Protein AF-A0A498N101-F1 (afdb_monomer)

pLDDT: mean 75.71, std 25.07, range [29.97, 98.62]

Radius of gyration: 58.12 Å; Cα contacts (8 Å, |Δi|>4): 11; chains: 1; bounding box: 132×55×160 Å

Mean predicted aligned error: 18.78 Å

Solvent-accessible surface area (backbone atoms only — not comparable to full-atom values): 13183 Å² total; per-residue (Å²): 144,82,73,88,80,69,73,58,74,62,52,62,49,49,49,51,46,50,70,57,56,54,44,72,62,58,54,48,47,52,52,49,52,50,52,52,51,57,50,61,68,68,60,82,79,72,93,82,74,81,82,83,76,80,82,77,77,78,83,82,78,82,85,75,92,75,92,78,94,69,94,66,83,68,63,60,97,89,42,62,69,88,77,55,52,74,66,59,50,52,55,48,54,50,52,55,49,55,51,52,51,49,56,49,50,50,51,52,51,54,50,53,52,50,53,49,52,50,53,51,49,53,51,51,51,50,51,50,52,50,52,53,50,52,53,52,50,52,51,49,55,50,50,53,49,51,53,51,50,53,51,49,52,52,52,51,55,49,51,54,52,50,53,53,49,53,53,52,49,53,54,51,50,54,52,52,52,50,52,52,52,49,51,51,52,52,49,53,51,52,51,51,52,53,48,53,53,49,52,54,50,52,52,53,50,54,52,51,52,51,51,52,51,51,51,50,52,55,51,55,67,73,74,111

Foldseek 3Di:
DDDPPDPPPVVCVVVVVVVVPPPPVVVCVVVVVVVVVVVVVPPPPDPPDDDDDDDDDDDDDDDDDDDDDDPDQPQDPNDGPVPDDPVRVVVVVVVVVVVVVVVVVVVVVVVVVVVVVVVVVVVVVVVVVVVVVVVVVVVVVVVVVVVVVVVVVVVVVVVVVVVVVVVVVVVVVVVVVVVVVVVVVVVVVVVVVVVVVVVVVVVVVVVVVVVVVVVVVVVVVVVD

InterPro domains:
  IPR039308 Growth arrest-specific protein 8 [PTHR31543] (60-222)

Organism: Labeo rohita (NCBI:txid84645)

Structure (mmCIF, N/CA/C/O backbone):
data_AF-A0A498N101-F1
#
_entry.id   AF-A0A498N101-F1
#
loop_
_atom_site.group_PDB
_atom_site.id
_atom_site.type_symbol
_atom_site.label_atom_id
_atom_site.label_alt_id
_atom_site.label_comp_id
_atom_site.label_asym_id
_atom_site.label_entity_id
_atom_site.label_seq_id
_atom_site.pdbx_PDB_ins_code
_atom_site.Cartn_x
_atom_site.Cartn_y
_atom_site.Cartn_z
_atom_site.occupancy
_atom_site.B_iso_or_equiv
_atom_site.auth_seq_id
_atom_site.auth_comp_id
_atom_site.auth_asym_id
_atom_site.auth_atom_id
_atom_site.pdbx_PDB_model_num
ATOM 1 N N . MET A 1 1 ? -30.718 14.158 44.482 1.00 40.91 1 MET A N 1
ATOM 2 C CA . MET A 1 1 ? -30.149 14.764 43.260 1.00 40.91 1 MET A CA 1
ATOM 3 C C . MET A 1 1 ? -28.642 14.756 43.439 1.00 40.91 1 MET A C 1
ATOM 5 O O . MET A 1 1 ? -28.070 15.775 43.767 1.00 40.91 1 MET A O 1
ATOM 9 N N . GLU A 1 2 ? -28.047 13.577 43.326 1.00 34.28 2 GLU A N 1
ATOM 10 C CA . GLU A 1 2 ? -26.616 13.269 43.470 1.00 34.28 2 GLU A CA 1
ATOM 11 C C . GLU A 1 2 ? -26.469 11.949 42.692 1.00 34.28 2 GLU A C 1
ATOM 13 O O . GLU A 1 2 ? -27.382 11.125 42.739 1.00 34.28 2 GLU A O 1
ATOM 18 N N . ASP A 1 3 ? -25.483 11.678 41.855 1.00 36.09 3 ASP A N 1
ATOM 19 C CA . ASP A 1 3 ? -24.214 12.327 41.593 1.00 36.09 3 ASP A CA 1
ATOM 20 C C . ASP A 1 3 ? -23.917 12.227 40.099 1.00 36.09 3 ASP A C 1
ATOM 22 O O . ASP A 1 3 ? -24.307 11.270 39.423 1.00 36.09 3 ASP A O 1
ATOM 26 N N . GLY A 1 4 ? -23.204 13.230 39.592 1.00 45.78 4 GLY A N 1
ATOM 27 C CA . GLY A 1 4 ? -22.624 13.202 38.261 1.00 45.78 4 GLY A CA 1
ATOM 28 C C . GLY A 1 4 ? -21.700 11.999 38.126 1.00 45.78 4 GLY A C 1
ATOM 29 O O . GLY A 1 4 ? -20.629 11.949 38.727 1.00 45.78 4 GLY A O 1
ATOM 30 N N . MET A 1 5 ? -22.118 11.026 37.321 1.00 39.34 5 MET A N 1
ATOM 31 C CA . MET A 1 5 ? -21.265 9.924 36.905 1.00 39.34 5 MET A CA 1
ATOM 32 C C . MET A 1 5 ? -20.256 10.497 35.911 1.00 39.34 5 MET A C 1
ATOM 34 O O . MET A 1 5 ? -20.515 10.590 34.711 1.00 39.34 5 MET A O 1
ATOM 38 N N . ASP A 1 6 ? -19.138 10.987 36.447 1.00 48.56 6 ASP A N 1
ATOM 39 C CA . ASP A 1 6 ? -18.011 11.459 35.654 1.00 48.56 6 ASP A CA 1
ATOM 40 C C . ASP A 1 6 ? -17.608 10.304 34.711 1.00 48.56 6 ASP A C 1
ATOM 42 O O . ASP A 1 6 ? -17.429 9.172 35.187 1.00 48.56 6 ASP A O 1
ATOM 46 N N . PRO A 1 7 ? -17.536 10.525 33.381 1.00 45.81 7 PRO A N 1
ATOM 47 C CA . PRO A 1 7 ? -17.207 9.474 32.427 1.00 45.81 7 PRO A CA 1
ATOM 48 C C . PRO A 1 7 ? -15.924 8.775 32.880 1.00 45.81 7 PRO A C 1
ATOM 50 O O . PRO A 1 7 ? -14.987 9.482 33.271 1.00 45.81 7 PRO A O 1
ATOM 53 N N . PRO A 1 8 ? -15.854 7.425 32.858 1.00 54.97 8 PRO A N 1
ATOM 54 C CA . PRO A 1 8 ? -14.743 6.690 33.443 1.00 54.97 8 PRO A CA 1
ATOM 55 C C . PRO A 1 8 ? -13.430 7.311 32.990 1.00 54.97 8 PRO A C 1
ATOM 57 O O . PRO A 1 8 ? -13.239 7.534 31.800 1.00 54.97 8 PRO A O 1
ATOM 60 N N . VAL A 1 9 ? -12.527 7.597 33.925 1.00 53.97 9 VAL A N 1
ATOM 61 C CA . VAL A 1 9 ? -11.226 8.261 33.703 1.00 53.97 9 VAL A CA 1
ATOM 62 C C . VAL A 1 9 ? -10.411 7.607 32.562 1.00 53.97 9 VAL A C 1
ATOM 64 O O . VAL A 1 9 ? -9.530 8.227 31.971 1.00 53.97 9 VAL A O 1
ATOM 67 N N . TYR A 1 10 ? -10.764 6.376 32.186 1.00 46.31 10 TYR A N 1
ATOM 68 C CA . TYR A 1 10 ? -10.300 5.655 31.005 1.00 46.31 10 TYR A CA 1
ATOM 69 C C . TYR A 1 10 ? -10.736 6.261 29.655 1.00 46.31 10 TYR A C 1
ATOM 71 O O . TYR A 1 10 ? -9.936 6.280 28.730 1.00 46.31 10 TYR A O 1
ATOM 79 N N . TRP A 1 11 ? -11.945 6.816 29.534 1.00 42.34 11 TRP A N 1
ATOM 80 C CA . TRP A 1 11 ? -12.460 7.455 28.316 1.00 42.34 11 TRP A CA 1
ATOM 81 C C . TRP A 1 11 ? -11.795 8.793 28.030 1.00 42.34 11 TRP A C 1
ATOM 83 O O . TRP A 1 11 ? -11.326 8.992 26.918 1.00 42.34 11 TRP A O 1
ATOM 93 N N . ARG A 1 12 ? -11.627 9.668 29.034 1.00 50.44 12 ARG A N 1
ATOM 94 C CA . ARG A 1 12 ? -10.811 10.883 28.854 1.00 50.44 12 ARG A CA 1
ATOM 95 C C . ARG A 1 12 ? -9.361 10.537 28.532 1.00 50.44 12 ARG A C 1
ATOM 97 O O . ARG A 1 12 ? -8.728 11.286 27.805 1.00 50.44 12 ARG A O 1
ATOM 104 N N . LYS A 1 13 ? -8.834 9.411 29.029 1.00 47.84 13 LYS A N 1
ATOM 105 C CA . LYS A 1 13 ? -7.480 8.941 28.707 1.00 47.84 13 LYS A CA 1
ATOM 106 C C . LYS A 1 13 ? -7.394 8.315 27.314 1.00 47.84 13 LYS A C 1
ATOM 108 O O . LYS A 1 13 ? -6.411 8.563 26.646 1.00 47.84 13 LYS A O 1
ATOM 113 N N . PHE A 1 14 ? -8.422 7.616 26.837 1.00 41.22 14 PHE A N 1
ATOM 114 C CA . PHE A 1 14 ? -8.495 7.046 25.487 1.00 41.22 14 PHE A CA 1
ATOM 115 C C . PHE A 1 14 ? -8.853 8.086 24.415 1.00 41.22 14 PHE A C 1
ATOM 117 O O . PHE A 1 14 ? -8.342 7.993 23.310 1.00 41.22 14 PHE A O 1
ATOM 124 N N . GLU A 1 15 ? -9.662 9.106 24.719 1.00 42.78 15 GLU A N 1
ATOM 125 C CA . GLU A 1 15 ? -9.898 10.276 23.858 1.00 42.78 15 GLU A CA 1
ATOM 126 C C . GLU A 1 15 ? -8.720 11.247 23.886 1.00 42.78 15 GLU A C 1
ATOM 128 O O . GLU A 1 15 ? -8.321 11.727 22.829 1.00 42.78 15 GLU A O 1
ATOM 133 N N . ALA A 1 16 ? -8.107 11.509 25.048 1.00 47.91 16 ALA A N 1
ATOM 134 C CA . ALA A 1 16 ? -6.874 12.291 25.111 1.00 47.91 16 ALA A CA 1
ATOM 135 C C . ALA A 1 16 ? -5.707 11.536 24.473 1.00 47.91 16 ALA A C 1
ATOM 137 O O . ALA A 1 16 ? -4.910 12.186 23.809 1.00 47.91 16 ALA A O 1
ATOM 138 N N . ASP A 1 17 ? -5.634 10.204 24.580 1.00 39.88 17 ASP A N 1
ATOM 139 C CA . ASP A 1 17 ? -4.693 9.378 23.820 1.00 39.88 17 ASP A CA 1
ATOM 140 C C . ASP A 1 17 ? -5.130 9.202 22.364 1.00 39.88 17 ASP A C 1
ATOM 142 O O . ASP A 1 17 ? -4.254 9.061 21.540 1.00 39.88 17 ASP A O 1
ATOM 146 N N . CYS A 1 18 ? -6.403 9.320 21.971 1.00 39.19 18 CYS A N 1
ATOM 147 C CA . CYS A 1 18 ? -6.816 9.311 20.555 1.00 39.19 18 CYS A CA 1
ATOM 148 C C . CYS A 1 18 ? -6.548 10.654 19.859 1.00 39.19 18 CYS A C 1
ATOM 150 O O . CYS A 1 18 ? -6.116 10.679 18.708 1.00 39.19 18 CYS A O 1
ATOM 152 N N . HIS A 1 19 ? -6.751 11.777 20.555 1.00 42.69 19 HIS A N 1
ATOM 153 C CA . HIS A 1 19 ? -6.356 13.117 20.110 1.00 42.69 19 HIS A CA 1
ATOM 154 C C . HIS A 1 19 ? -4.836 13.346 20.233 1.00 42.69 19 HIS A C 1
ATOM 156 O O . HIS A 1 19 ? -4.286 14.225 19.559 1.00 42.69 19 HIS A O 1
ATOM 162 N N . ARG A 1 20 ? -4.133 12.543 21.048 1.00 42.44 20 ARG A N 1
ATOM 163 C CA . ARG A 1 20 ? -2.663 12.507 21.159 1.00 42.44 20 ARG A CA 1
ATOM 164 C C . ARG A 1 20 ? -2.016 11.416 20.296 1.00 42.44 20 ARG A C 1
ATOM 166 O O . ARG A 1 20 ? -0.886 11.621 19.874 1.00 42.44 20 ARG A O 1
ATOM 173 N N . THR A 1 21 ? -2.750 10.392 19.857 1.00 41.16 21 THR A N 1
ATOM 174 C CA . THR A 1 21 ? -2.463 9.565 18.669 1.00 41.16 21 THR A CA 1
ATOM 175 C C . THR A 1 21 ? -2.943 10.307 17.423 1.00 41.16 21 THR A C 1
ATOM 177 O O . THR A 1 21 ? -3.568 9.756 16.520 1.00 41.16 21 THR A O 1
ATOM 180 N N . ASN A 1 22 ? -2.620 11.596 17.368 1.00 47.19 22 ASN A N 1
ATOM 181 C CA . ASN A 1 22 ? -2.101 12.137 16.136 1.00 47.19 22 ASN A CA 1
ATOM 182 C C . ASN A 1 22 ? -0.775 11.414 15.914 1.00 47.19 22 ASN A C 1
ATOM 184 O O . ASN A 1 22 ? 0.260 11.864 16.413 1.00 47.19 22 ASN A O 1
ATOM 188 N N . ASP A 1 23 ? -0.832 10.269 15.228 1.00 47.56 23 ASP A N 1
ATOM 189 C CA . ASP A 1 23 ? 0.352 9.639 14.662 1.00 47.56 23 ASP A CA 1
ATOM 190 C C . ASP A 1 23 ? 1.196 10.765 14.059 1.00 47.56 23 ASP A C 1
ATOM 192 O O . ASP A 1 23 ? 0.708 11.567 13.254 1.00 47.56 23 ASP A O 1
ATOM 196 N N . LEU A 1 24 ? 2.456 10.881 14.483 1.00 49.66 24 LEU A N 1
ATOM 197 C CA . LEU A 1 24 ? 3.390 11.850 13.905 1.00 49.66 24 LEU A CA 1
ATOM 198 C C . LEU A 1 24 ? 3.415 11.727 12.368 1.00 49.66 24 LEU A C 1
ATOM 200 O O . LEU A 1 24 ? 3.675 12.718 11.691 1.00 49.66 24 LEU A O 1
ATOM 204 N N . GLY A 1 25 ? 3.059 10.548 11.840 1.00 52.38 25 GLY A N 1
ATOM 205 C CA . GLY A 1 25 ? 2.773 10.271 10.433 1.00 52.38 25 GLY A CA 1
ATOM 206 C C . GLY A 1 25 ? 1.537 10.982 9.866 1.00 52.38 25 GLY A C 1
ATOM 207 O O . GLY A 1 25 ? 1.674 11.647 8.847 1.00 52.38 25 GLY A O 1
ATOM 208 N N . ASP A 1 26 ? 0.370 10.943 10.518 1.00 49.06 26 ASP A N 1
ATOM 209 C CA . ASP A 1 26 ? -0.865 11.590 10.025 1.00 49.06 26 ASP A CA 1
ATOM 210 C C . ASP A 1 26 ? -0.782 13.125 10.083 1.00 49.06 26 ASP A C 1
ATOM 212 O O . ASP A 1 26 ? -1.267 13.822 9.190 1.00 49.06 26 ASP A O 1
ATOM 216 N N . ARG A 1 27 ? -0.101 13.682 11.095 1.00 51.34 27 ARG A N 1
ATOM 217 C CA . ARG A 1 27 ? 0.166 15.130 11.184 1.00 51.34 27 ARG A CA 1
ATOM 218 C C . ARG A 1 27 ? 1.228 15.589 10.182 1.00 51.34 27 ARG A C 1
ATOM 220 O O . ARG A 1 27 ? 1.099 16.692 9.649 1.00 51.34 27 ARG A O 1
ATOM 227 N N . LYS A 1 28 ? 2.259 14.777 9.902 1.00 55.25 28 LYS A N 1
ATOM 228 C CA . LYS A 1 28 ? 3.197 15.039 8.794 1.00 55.25 28 LYS A CA 1
ATOM 229 C C . LYS A 1 28 ? 2.471 14.977 7.461 1.00 55.25 28 LYS A C 1
ATOM 231 O O . LYS A 1 28 ? 2.600 15.920 6.699 1.00 55.25 28 LYS A O 1
ATOM 236 N N . TRP A 1 29 ? 1.659 13.949 7.232 1.00 47.38 29 TRP A N 1
ATOM 237 C CA . TRP A 1 29 ? 0.899 13.764 6.002 1.00 47.38 29 TRP A CA 1
ATOM 238 C C . TRP A 1 29 ? -0.100 14.903 5.781 1.00 47.38 29 TRP A C 1
ATOM 240 O O . TRP A 1 29 ? -0.098 15.504 4.718 1.00 47.38 29 TRP A O 1
ATOM 250 N N . ALA A 1 30 ? -0.864 15.319 6.796 1.00 48.28 30 ALA A N 1
ATOM 251 C CA . ALA A 1 30 ? -1.772 16.463 6.682 1.00 48.28 30 ALA A CA 1
ATOM 252 C C . ALA A 1 30 ? -1.033 17.797 6.447 1.00 48.28 30 ALA A C 1
ATOM 254 O O . ALA A 1 30 ? -1.499 18.624 5.664 1.00 48.28 30 ALA A O 1
ATOM 255 N N . ASN A 1 31 ? 0.127 18.016 7.080 1.00 55.34 31 ASN A N 1
ATOM 256 C CA . ASN A 1 31 ? 0.941 19.218 6.861 1.00 55.34 31 ASN A CA 1
ATOM 257 C C . ASN A 1 31 ? 1.687 19.195 5.515 1.00 55.34 31 ASN A C 1
ATOM 259 O O . ASN A 1 31 ? 1.851 20.242 4.894 1.00 55.34 31 ASN A O 1
ATOM 263 N N . GLU A 1 32 ? 2.091 18.024 5.030 1.00 55.91 32 GLU A N 1
ATOM 264 C CA . GLU A 1 32 ? 2.749 17.813 3.740 1.00 55.91 32 GLU A CA 1
ATOM 265 C C . GLU A 1 32 ? 1.741 17.915 2.591 1.00 55.91 32 GLU A C 1
ATOM 267 O O . GLU A 1 32 ? 1.989 18.641 1.632 1.00 55.91 32 GLU A O 1
ATOM 272 N N . PHE A 1 33 ? 0.550 17.331 2.737 1.00 44.06 33 PHE A N 1
ATOM 273 C CA . PHE A 1 33 ? -0.574 17.480 1.811 1.00 44.06 33 PHE A CA 1
ATOM 274 C C . PHE A 1 33 ? -1.044 18.940 1.753 1.00 44.06 33 PHE A C 1
ATOM 276 O O . PHE A 1 33 ? -1.193 19.500 0.670 1.00 44.06 33 PHE A O 1
ATOM 283 N N . ARG A 1 34 ? -1.165 19.621 2.903 1.00 47.09 34 ARG A N 1
ATOM 284 C CA . ARG A 1 34 ? -1.488 21.058 2.969 1.00 47.09 34 ARG A CA 1
ATOM 285 C C . ARG A 1 34 ? -0.367 21.931 2.381 1.00 47.09 34 ARG A C 1
ATOM 287 O O . ARG A 1 34 ? -0.668 22.889 1.679 1.00 47.09 34 ARG A O 1
ATOM 294 N N . SER A 1 35 ? 0.910 21.592 2.575 1.00 49.75 35 SER A N 1
ATOM 295 C CA . SER A 1 35 ? 2.062 22.312 1.994 1.00 49.75 35 SER A CA 1
ATOM 296 C C . SER A 1 35 ? 2.224 22.081 0.480 1.00 49.75 35 SER A C 1
ATOM 298 O O . SER A 1 35 ? 2.647 22.986 -0.244 1.00 49.75 35 SER A O 1
ATOM 300 N N . LYS A 1 36 ? 1.852 20.898 -0.027 1.00 48.84 36 LYS A N 1
ATOM 301 C CA . LYS A 1 36 ? 1.841 20.549 -1.461 1.00 48.84 36 LYS A CA 1
ATOM 302 C C . LYS A 1 36 ? 0.628 21.172 -2.173 1.00 48.84 36 LYS A C 1
ATOM 304 O O . LYS A 1 36 ? 0.767 21.665 -3.289 1.00 48.84 36 LYS A O 1
ATOM 309 N N . PHE A 1 37 ? -0.518 21.272 -1.492 1.00 35.91 37 PHE A N 1
ATOM 310 C CA . PHE A 1 37 ? -1.735 21.925 -1.997 1.00 35.91 37 PHE A CA 1
ATOM 311 C C . PHE A 1 37 ? -1.641 23.466 -1.990 1.00 35.91 37 PHE A C 1
ATOM 313 O O . PHE A 1 37 ? -2.083 24.110 -2.938 1.00 35.91 37 PHE A O 1
ATOM 320 N N . ILE A 1 38 ? -0.991 24.072 -0.985 1.00 46.41 38 ILE A N 1
ATOM 321 C CA . ILE A 1 38 ? -0.714 25.524 -0.945 1.00 46.41 38 ILE A CA 1
ATOM 322 C C . ILE A 1 38 ? 0.342 25.921 -1.999 1.00 46.41 38 ILE A C 1
ATOM 324 O O . ILE A 1 38 ? 0.215 26.983 -2.607 1.00 46.41 38 ILE A O 1
ATOM 328 N N . ARG A 1 39 ? 1.332 25.062 -2.304 1.00 44.22 39 ARG A N 1
ATOM 329 C CA . ARG A 1 39 ? 2.283 25.295 -3.415 1.00 44.22 39 ARG A CA 1
ATOM 330 C C . ARG A 1 39 ? 1.628 25.186 -4.797 1.00 44.22 39 ARG A C 1
ATOM 332 O O . ARG A 1 39 ? 1.805 26.081 -5.618 1.00 44.22 39 ARG A O 1
ATOM 339 N N . HIS A 1 40 ? 0.771 24.188 -5.024 1.00 38.25 40 HIS A N 1
ATOM 340 C CA . HIS A 1 40 ? 0.027 24.066 -6.289 1.00 38.25 40 HIS A CA 1
ATOM 341 C C . HIS A 1 40 ? -1.066 25.135 -6.490 1.00 38.25 40 HIS A C 1
ATOM 343 O O . HIS A 1 40 ? -1.525 25.350 -7.614 1.00 38.25 40 HIS A O 1
ATOM 349 N N . GLY A 1 41 ? -1.467 25.845 -5.431 1.00 38.97 41 GLY A N 1
ATOM 350 C CA . GLY A 1 41 ? -2.335 27.022 -5.525 1.00 38.97 41 GLY A CA 1
ATOM 351 C C . GLY A 1 41 ? -1.638 28.267 -6.086 1.00 38.97 41 GLY A C 1
ATOM 352 O O . GLY A 1 41 ? -2.318 29.131 -6.635 1.00 38.97 41 GLY A O 1
ATOM 353 N N . SER A 1 42 ? -0.305 28.341 -5.999 1.00 39.25 42 SER A N 1
ATOM 354 C CA . SER A 1 42 ? 0.486 29.509 -6.411 1.00 39.25 42 SER A CA 1
ATOM 355 C C . SER A 1 42 ? 1.195 29.344 -7.763 1.00 39.25 42 SER A C 1
ATOM 357 O O . SER A 1 42 ? 1.632 30.335 -8.340 1.00 39.25 42 SER A O 1
ATOM 359 N N . GLU A 1 43 ? 1.293 28.128 -8.305 1.00 36.75 43 GLU A N 1
ATOM 360 C CA . GLU A 1 43 ? 2.021 27.849 -9.559 1.00 36.75 43 GLU A CA 1
ATOM 361 C C . GLU A 1 43 ? 1.121 27.715 -10.800 1.00 36.75 43 GLU A C 1
ATOM 363 O O . GLU A 1 43 ? 1.588 27.381 -11.888 1.00 36.75 43 GLU A O 1
ATOM 368 N N . ARG A 1 44 ? -0.173 28.051 -10.696 1.00 40.50 44 ARG A N 1
ATOM 369 C CA . ARG A 1 44 ? -1.079 28.093 -11.863 1.00 40.50 44 ARG A CA 1
ATOM 370 C C . ARG A 1 44 ? -0.924 29.334 -12.757 1.00 40.50 44 ARG A C 1
ATOM 372 O O . ARG A 1 44 ? -1.651 29.450 -13.734 1.00 40.50 44 ARG A O 1
ATOM 379 N N . ASN A 1 45 ? 0.056 30.203 -12.494 1.00 44.78 45 ASN A N 1
ATOM 380 C CA . ASN A 1 45 ? 0.381 31.370 -13.324 1.00 44.78 45 ASN A CA 1
ATOM 381 C C . ASN A 1 45 ? 1.883 31.438 -13.664 1.00 44.78 45 ASN A C 1
ATOM 383 O O . ASN A 1 45 ? 2.562 32.393 -13.304 1.00 44.78 45 ASN A O 1
ATOM 387 N N . ALA A 1 46 ? 2.427 30.437 -14.364 1.00 42.03 46 ALA A N 1
ATOM 388 C CA . ALA A 1 46 ? 3.747 30.589 -15.005 1.00 42.03 46 ALA A CA 1
ATOM 389 C C . ALA A 1 46 ? 4.024 29.680 -16.218 1.00 42.03 46 ALA A C 1
ATOM 391 O O . ALA A 1 46 ? 5.082 29.808 -16.831 1.00 42.03 46 ALA A O 1
ATOM 392 N N . LEU A 1 47 ? 3.107 28.802 -16.637 1.00 40.56 47 LEU A N 1
ATOM 393 C CA . LEU A 1 47 ? 3.310 27.956 -17.823 1.00 40.56 47 LEU A CA 1
ATOM 394 C C . LEU A 1 47 ? 2.600 28.546 -19.043 1.00 40.56 47 LEU A C 1
ATOM 396 O O . LEU A 1 47 ? 1.628 28.013 -19.566 1.00 40.56 47 LEU A O 1
ATOM 400 N N . GLY A 1 48 ? 3.119 29.692 -19.475 1.00 44.97 48 GLY A N 1
ATOM 401 C CA . GLY A 1 48 ? 2.667 30.431 -20.649 1.00 44.97 48 GLY A CA 1
ATOM 402 C C . GLY A 1 48 ? 3.821 31.097 -21.392 1.00 44.97 48 GLY A C 1
ATOM 403 O O . GLY A 1 48 ? 3.694 32.242 -21.805 1.00 44.97 48 GLY A O 1
ATOM 404 N N . ARG A 1 49 ? 4.970 30.427 -21.541 1.00 41.72 49 ARG A N 1
ATOM 405 C CA . ARG A 1 49 ? 6.008 30.829 -22.506 1.00 41.72 49 ARG A CA 1
ATOM 406 C C . ARG A 1 49 ? 6.592 29.588 -23.171 1.00 41.72 49 ARG A C 1
ATOM 408 O O . ARG A 1 49 ? 7.362 28.852 -22.565 1.00 41.72 49 ARG A O 1
ATOM 415 N N . LYS A 1 50 ? 6.201 29.356 -24.427 1.00 42.34 50 LYS A N 1
ATOM 416 C CA . LYS A 1 50 ? 6.893 28.416 -25.317 1.00 42.34 50 LYS A CA 1
ATOM 417 C C . LYS A 1 50 ? 8.317 28.939 -25.567 1.00 42.34 50 LYS A C 1
ATOM 419 O O . LYS A 1 50 ? 8.460 30.142 -25.800 1.00 42.34 50 LYS A O 1
ATOM 424 N N . PRO A 1 51 ? 9.356 28.091 -25.568 1.00 39.06 51 PRO A N 1
ATOM 425 C CA . PRO A 1 51 ? 10.669 28.507 -26.035 1.00 39.06 51 PRO A CA 1
ATOM 426 C C . PRO A 1 51 ? 10.603 28.784 -27.542 1.00 39.06 51 PRO A C 1
ATOM 428 O O . PRO A 1 51 ? 10.199 27.931 -28.333 1.00 39.06 51 PRO A O 1
ATOM 431 N N . HIS A 1 52 ? 10.990 29.996 -27.936 1.00 37.34 52 HIS A N 1
ATOM 432 C CA . HIS A 1 52 ? 11.246 30.333 -29.329 1.00 37.34 52 HIS A CA 1
ATOM 433 C C . HIS A 1 52 ? 12.574 29.683 -29.725 1.00 37.34 52 HIS A C 1
ATOM 435 O O . HIS A 1 52 ? 13.645 30.213 -29.441 1.00 37.34 52 HIS A O 1
ATOM 441 N N . PHE A 1 53 ? 12.508 28.521 -30.372 1.00 34.47 53 PHE A N 1
ATOM 442 C CA . PHE A 1 53 ? 13.629 28.036 -31.170 1.00 34.47 53 PHE A CA 1
ATOM 443 C C . PHE A 1 53 ? 13.753 28.955 -32.390 1.00 34.47 53 PHE A C 1
ATOM 445 O O . PHE A 1 53 ? 12.782 29.142 -33.128 1.00 34.47 53 PHE A O 1
ATOM 452 N N . ARG A 1 54 ? 14.921 29.583 -32.564 1.00 38.16 54 ARG A N 1
ATOM 453 C CA . ARG A 1 54 ? 15.304 30.186 -33.842 1.00 38.16 54 ARG A CA 1
ATOM 454 C C . ARG A 1 54 ? 15.484 29.043 -34.837 1.00 38.16 54 ARG A C 1
ATOM 456 O O . ARG A 1 54 ? 16.223 28.103 -34.563 1.00 38.16 54 ARG A O 1
ATOM 463 N N . ALA A 1 55 ? 14.764 29.114 -35.948 1.00 37.97 55 ALA A N 1
ATOM 464 C CA . ALA A 1 55 ? 15.045 28.295 -37.110 1.00 37.97 55 ALA A CA 1
ATOM 465 C C . ALA A 1 55 ? 16.339 28.829 -37.733 1.00 37.97 55 ALA A C 1
ATOM 467 O O . ALA A 1 55 ? 16.348 29.934 -38.270 1.00 37.97 55 ALA A O 1
ATOM 468 N N . ASP A 1 56 ? 17.427 28.077 -37.605 1.00 44.03 56 ASP A N 1
ATOM 469 C CA . ASP A 1 56 ? 18.576 28.246 -38.485 1.00 44.03 56 ASP A CA 1
ATOM 470 C C . ASP A 1 56 ? 18.208 27.608 -39.830 1.00 44.03 56 ASP A C 1
ATOM 472 O O . ASP A 1 56 ? 17.901 26.415 -39.913 1.00 44.03 56 ASP A O 1
ATOM 476 N N . ASP A 1 57 ? 18.169 28.432 -40.875 1.00 42.50 57 ASP A N 1
ATOM 477 C CA . ASP A 1 57 ? 17.931 27.995 -42.247 1.00 42.50 57 ASP A CA 1
ATOM 478 C C . ASP A 1 57 ? 18.994 26.962 -42.679 1.00 42.50 57 ASP A C 1
ATOM 480 O O . ASP A 1 57 ? 20.192 27.170 -42.451 1.00 42.50 57 ASP A O 1
ATOM 484 N N . PRO A 1 58 ? 18.615 25.866 -43.362 1.00 49.62 58 PRO A N 1
ATOM 485 C CA . PRO A 1 58 ? 19.591 24.943 -43.924 1.00 49.62 58 PRO A CA 1
AT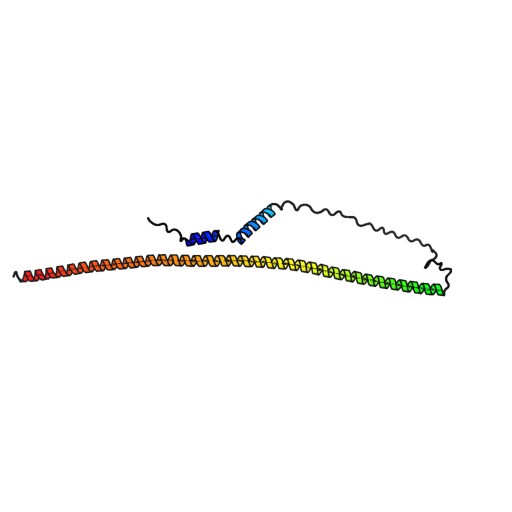OM 486 C C . PRO A 1 58 ? 20.364 25.624 -45.070 1.00 49.62 58 PRO A C 1
ATOM 488 O O . PRO A 1 58 ? 19.764 26.326 -45.895 1.00 49.62 58 PRO A O 1
ATOM 491 N N . PRO A 1 59 ? 21.686 25.405 -45.201 1.00 43.38 59 PRO A N 1
ATOM 492 C CA . PRO A 1 59 ? 22.455 26.014 -46.275 1.00 43.38 59 PRO A CA 1
ATOM 493 C C . PRO A 1 59 ? 21.982 25.475 -47.632 1.00 43.38 59 PRO A C 1
ATOM 495 O O . PRO A 1 59 ? 22.021 24.273 -47.908 1.00 43.38 59 PRO A O 1
ATOM 498 N N . LYS A 1 60 ? 21.545 26.391 -48.506 1.00 38.72 60 LYS A N 1
ATOM 499 C CA . LYS A 1 60 ? 21.204 26.113 -49.908 1.00 38.72 60 LYS A CA 1
ATOM 500 C C . LYS A 1 60 ? 22.397 25.464 -50.618 1.00 38.72 60 LYS A C 1
ATOM 502 O O . LYS A 1 60 ? 23.376 26.134 -50.943 1.00 38.72 60 LYS A O 1
ATOM 507 N N . ARG A 1 61 ? 22.282 24.173 -50.941 1.00 36.03 61 ARG A N 1
ATOM 508 C CA . ARG A 1 61 ? 23.159 23.502 -51.910 1.00 36.03 61 ARG A CA 1
ATOM 509 C C . ARG A 1 61 ? 22.843 24.064 -53.299 1.00 36.03 61 ARG A C 1
ATOM 511 O O . ARG A 1 61 ? 21.785 23.784 -53.854 1.00 36.03 61 ARG A O 1
ATOM 518 N N . LYS A 1 62 ? 23.751 24.866 -53.862 1.00 30.53 62 LYS A N 1
ATOM 519 C CA . LYS A 1 62 ? 23.735 25.204 -55.292 1.00 30.53 62 LYS A CA 1
ATOM 520 C C . LYS A 1 62 ? 24.133 23.959 -56.083 1.00 30.53 62 LYS A C 1
ATOM 522 O O . LYS A 1 62 ? 25.297 23.571 -56.082 1.00 30.53 62 LYS A O 1
ATOM 527 N N . SER A 1 63 ? 23.171 23.345 -56.762 1.00 33.31 63 SER A N 1
ATOM 528 C CA . SER A 1 63 ? 23.440 22.503 -57.921 1.00 33.31 63 SER A CA 1
ATOM 529 C C . SER A 1 63 ? 23.553 23.403 -59.152 1.00 33.31 63 SER A C 1
ATOM 531 O O . SER A 1 63 ? 22.598 24.054 -59.566 1.00 33.31 63 SER A O 1
ATOM 533 N N . SER A 1 64 ? 24.734 23.446 -59.758 1.00 29.97 64 SER A N 1
ATOM 534 C CA . SER A 1 64 ? 24.865 23.865 -61.151 1.00 29.97 64 SER A CA 1
ATOM 535 C C . SER A 1 64 ? 26.005 23.088 -61.791 1.00 29.97 64 SER A C 1
ATOM 537 O O . SER A 1 64 ? 27.175 23.444 -61.661 1.00 29.97 64 SER A O 1
ATOM 539 N N . ASN A 1 65 ? 25.628 22.009 -62.475 1.00 32.28 65 ASN A N 1
ATOM 540 C CA . ASN A 1 65 ? 26.425 21.395 -63.525 1.00 32.28 65 ASN A CA 1
ATOM 541 C C . ASN A 1 65 ? 26.839 22.466 -64.541 1.00 32.28 65 ASN A C 1
ATOM 543 O O . ASN A 1 65 ? 25.979 23.148 -65.099 1.00 32.28 65 ASN A O 1
ATOM 547 N N . LYS A 1 66 ? 28.134 22.543 -64.856 1.00 30.91 66 LYS A N 1
ATOM 548 C CA . LYS A 1 66 ? 28.581 23.021 -66.164 1.00 30.91 66 LYS A CA 1
ATOM 549 C C . LYS A 1 66 ? 29.768 22.191 -66.634 1.00 30.91 66 LYS A C 1
ATOM 551 O O . LYS A 1 66 ? 30.890 22.332 -66.167 1.00 30.91 66 LYS A O 1
ATOM 556 N N . SER A 1 67 ? 29.455 21.310 -67.572 1.00 38.62 67 SER A N 1
ATOM 557 C CA . SER A 1 67 ? 30.369 20.628 -68.475 1.00 38.62 67 SER A CA 1
ATOM 558 C C . SER A 1 67 ? 31.293 21.618 -69.187 1.00 38.62 67 SER A C 1
ATOM 560 O O . SER A 1 67 ? 30.800 22.512 -69.880 1.00 38.62 67 SER A O 1
ATOM 562 N N . ILE A 1 68 ? 32.609 21.409 -69.104 1.00 36.12 68 ILE A N 1
ATOM 563 C CA . ILE A 1 68 ? 33.568 21.919 -70.090 1.00 36.12 68 ILE A CA 1
ATOM 564 C C . ILE A 1 68 ? 34.498 20.771 -70.479 1.00 36.12 68 ILE A C 1
ATOM 566 O O . ILE A 1 68 ? 35.248 20.230 -69.675 1.00 36.12 68 ILE A O 1
ATOM 570 N N . LYS A 1 69 ? 34.381 20.396 -71.751 1.00 43.25 69 LYS A N 1
ATOM 571 C CA . LYS A 1 69 ? 35.207 19.443 -72.478 1.00 43.25 69 LYS A CA 1
ATOM 572 C C . LYS A 1 69 ? 36.498 20.159 -72.875 1.00 43.25 69 LYS A C 1
ATOM 574 O O . LYS A 1 69 ? 36.485 20.967 -73.795 1.00 43.25 69 LYS A O 1
ATOM 579 N N . GLY A 1 70 ? 37.589 19.859 -72.184 1.00 36.97 70 GLY A N 1
ATOM 580 C CA . GLY A 1 70 ? 38.947 20.207 -72.589 1.00 36.97 70 GLY A CA 1
ATOM 581 C C . GLY A 1 70 ? 39.819 18.983 -72.358 1.00 36.97 70 GLY A C 1
ATOM 582 O O . GLY A 1 70 ? 39.901 18.507 -71.231 1.00 36.97 70 GLY A O 1
ATOM 583 N N . LYS A 1 71 ? 40.405 18.421 -73.420 1.00 47.25 71 LYS A N 1
ATOM 584 C CA . LYS A 1 71 ? 41.417 17.365 -73.296 1.00 47.25 71 LYS A CA 1
ATOM 585 C C . LYS A 1 71 ? 42.672 18.007 -72.708 1.00 47.25 71 LYS A C 1
ATOM 587 O O . LYS A 1 71 ? 43.498 18.530 -73.446 1.00 47.25 71 LYS A O 1
ATOM 592 N N . THR A 1 72 ? 42.765 18.034 -71.388 1.00 39.88 72 THR A N 1
ATOM 593 C CA . THR A 1 72 ? 44.020 18.283 -70.684 1.00 39.88 72 THR A CA 1
ATOM 594 C C . THR A 1 72 ? 44.869 17.012 -70.765 1.00 39.88 72 THR A C 1
ATOM 596 O O . THR A 1 72 ? 44.301 15.921 -70.633 1.00 39.88 72 THR A O 1
ATOM 599 N N . PRO A 1 73 ? 46.191 17.111 -70.998 1.00 44.78 73 PRO A N 1
ATOM 600 C CA . PRO A 1 73 ? 47.072 15.949 -70.945 1.00 44.78 73 PRO A CA 1
ATOM 601 C C . PRO A 1 73 ? 46.877 15.256 -69.596 1.00 44.78 73 PRO A C 1
ATOM 603 O O . PRO A 1 73 ? 46.835 15.906 -68.550 1.00 44.78 73 PRO A O 1
ATOM 606 N N . THR A 1 74 ? 46.634 13.947 -69.638 1.00 50.56 74 THR A N 1
ATOM 607 C CA . THR A 1 74 ? 46.371 13.160 -68.432 1.00 50.56 74 THR A CA 1
ATOM 608 C C . THR A 1 74 ? 47.717 12.949 -67.754 1.00 50.56 74 THR A C 1
ATOM 610 O O . THR A 1 74 ? 48.484 12.074 -68.146 1.00 50.56 74 THR A O 1
ATOM 613 N N . VAL A 1 75 ? 48.038 13.843 -66.822 1.00 53.84 75 VAL A N 1
ATOM 614 C CA . VAL A 1 75 ? 49.191 13.716 -65.933 1.00 53.84 75 VAL A CA 1
ATOM 615 C C . VAL A 1 75 ? 48.797 12.713 -64.865 1.00 53.84 75 VAL A C 1
ATOM 617 O O . VAL A 1 75 ? 47.820 12.931 -64.146 1.00 53.84 75 VAL A O 1
ATOM 620 N N . VAL A 1 76 ? 49.530 11.610 -64.784 1.00 54.53 76 VAL A N 1
ATOM 621 C CA . VAL A 1 76 ? 49.321 10.592 -63.757 1.00 54.53 76 VAL A CA 1
ATOM 622 C C . VAL A 1 76 ? 50.627 10.479 -62.970 1.00 54.53 76 VAL A C 1
ATOM 624 O O . VAL A 1 76 ? 51.694 10.379 -63.567 1.00 54.53 76 VAL A O 1
ATOM 627 N N . ASP A 1 77 ? 50.557 10.616 -61.644 1.00 56.78 77 ASP A N 1
ATOM 628 C CA . ASP A 1 77 ? 51.708 10.676 -60.720 1.00 56.78 77 ASP A CA 1
ATOM 629 C C . ASP A 1 77 ? 52.791 11.724 -61.063 1.00 56.78 77 ASP A C 1
ATOM 631 O O . ASP A 1 77 ? 53.969 11.552 -60.765 1.00 56.78 77 ASP A O 1
ATOM 635 N N . GLY A 1 78 ? 52.405 12.847 -61.680 1.00 60.06 78 GLY A N 1
ATOM 636 C CA . GLY A 1 78 ? 53.321 13.960 -61.968 1.00 60.06 78 GLY A CA 1
ATOM 637 C C . GLY A 1 78 ? 54.192 13.799 -63.221 1.00 60.06 78 GLY A C 1
ATOM 638 O O . GLY A 1 78 ? 55.006 14.682 -63.484 1.00 60.06 78 GLY A O 1
ATOM 639 N N . LEU A 1 79 ? 53.995 12.740 -64.018 1.00 54.47 79 LEU A N 1
ATOM 640 C CA . LEU A 1 79 ? 54.666 12.527 -65.308 1.00 54.47 79 LEU A CA 1
ATOM 641 C C . LEU A 1 79 ? 53.682 12.579 -66.489 1.00 54.47 79 LEU A C 1
ATOM 643 O O . LEU A 1 79 ? 52.493 12.268 -66.360 1.00 54.47 79 LEU A O 1
ATOM 647 N N . SER A 1 80 ? 54.188 13.010 -67.650 1.00 51.31 80 SER A N 1
ATOM 648 C CA . SER A 1 80 ? 53.435 13.053 -68.906 1.00 51.31 80 SER A CA 1
ATOM 649 C C . SER A 1 80 ? 53.271 11.639 -69.464 1.00 51.31 80 SER A C 1
ATOM 651 O O . SER A 1 80 ? 54.244 10.908 -69.631 1.00 51.31 80 SER A O 1
ATOM 653 N N . THR A 1 81 ? 52.041 11.255 -69.806 1.00 58.94 81 THR A N 1
ATOM 654 C CA . THR A 1 81 ? 51.722 9.945 -70.407 1.00 58.94 81 THR A CA 1
ATOM 655 C C . THR A 1 81 ? 52.343 9.729 -71.794 1.00 58.94 81 THR A C 1
ATOM 657 O O . THR A 1 81 ? 52.344 8.602 -72.276 1.00 58.94 81 THR A O 1
ATOM 660 N N . ASP A 1 82 ? 52.903 10.781 -72.402 1.00 58.19 82 ASP A N 1
ATOM 661 C CA . ASP A 1 82 ? 53.611 10.746 -73.692 1.00 58.19 82 ASP A CA 1
ATOM 662 C C . ASP A 1 82 ? 55.075 10.256 -73.577 1.00 58.19 82 ASP A C 1
ATOM 664 O O . ASP A 1 82 ? 55.689 9.920 -74.587 1.00 58.19 82 ASP A O 1
ATOM 668 N N . GLU A 1 83 ? 55.648 10.199 -72.363 1.00 59.66 83 GLU A N 1
ATOM 669 C CA . GLU A 1 83 ? 57.061 9.836 -72.117 1.00 59.66 83 GLU A CA 1
ATOM 670 C C . GLU A 1 83 ? 57.249 8.420 -71.532 1.00 59.66 83 GLU A C 1
ATOM 672 O O . GLU A 1 83 ? 58.379 7.946 -71.409 1.00 59.66 83 GLU A O 1
ATOM 677 N N . MET A 1 84 ? 56.162 7.727 -71.171 1.00 62.12 84 MET A N 1
ATOM 678 C CA . MET A 1 84 ? 56.218 6.399 -70.544 1.00 62.12 84 MET A CA 1
ATOM 679 C C . MET A 1 84 ? 56.189 5.266 -71.578 1.00 62.12 84 MET A C 1
ATOM 681 O O . MET A 1 84 ? 55.436 5.309 -72.552 1.00 62.12 84 MET A O 1
ATOM 685 N N . SER A 1 85 ? 56.984 4.213 -71.356 1.00 75.75 85 SER A N 1
ATOM 686 C CA . SER A 1 85 ? 56.960 3.023 -72.215 1.00 75.75 85 SER A CA 1
ATOM 687 C C . SER A 1 85 ? 55.629 2.265 -72.079 1.00 75.75 85 SER A C 1
ATOM 689 O O . SER A 1 85 ? 54.927 2.374 -71.072 1.00 75.75 85 SER A O 1
ATOM 691 N N . LYS A 1 86 ? 55.271 1.456 -73.087 1.00 78.62 86 LYS A N 1
ATOM 692 C CA . LYS A 1 86 ? 54.035 0.649 -73.077 1.00 78.62 86 LYS A CA 1
ATOM 693 C C . LYS A 1 86 ? 53.918 -0.225 -71.820 1.00 78.62 86 LYS A C 1
ATOM 695 O O . LYS A 1 86 ? 52.841 -0.311 -71.245 1.00 78.62 86 LYS A O 1
ATOM 700 N N . GLU A 1 87 ? 55.025 -0.822 -71.385 1.00 79.00 87 GLU A N 1
ATOM 701 C CA . GLU A 1 87 ? 55.084 -1.665 -70.183 1.00 79.00 87 GLU A CA 1
ATOM 702 C C . GLU A 1 87 ? 54.872 -0.842 -68.900 1.00 79.00 87 GLU A C 1
ATOM 704 O O . GLU A 1 87 ? 54.087 -1.235 -68.042 1.00 79.00 87 GLU A O 1
ATOM 709 N N . GLN A 1 88 ? 55.464 0.354 -68.804 1.00 82.19 88 GLN A N 1
ATOM 710 C CA . GLN A 1 88 ? 55.266 1.255 -67.658 1.00 82.19 88 GLN A CA 1
ATOM 711 C C . GLN A 1 88 ? 53.819 1.761 -67.555 1.00 82.19 88 GLN A C 1
ATOM 713 O O . GLN A 1 88 ? 53.278 1.893 -66.455 1.00 82.19 88 GLN A O 1
ATOM 718 N N . LEU A 1 89 ? 53.172 2.020 -68.696 1.00 82.19 89 LEU A N 1
ATOM 719 C CA . LEU A 1 89 ? 51.753 2.381 -68.753 1.00 82.19 89 LEU A CA 1
ATOM 720 C C . LEU A 1 89 ? 50.854 1.213 -68.320 1.00 82.19 89 LEU A C 1
ATOM 722 O O . LEU A 1 89 ? 49.884 1.429 -67.594 1.00 82.19 89 LEU A O 1
ATOM 726 N N . GLU A 1 90 ? 51.170 -0.019 -68.726 1.00 83.62 90 GLU A N 1
ATOM 727 C CA . GLU A 1 90 ? 50.435 -1.226 -68.324 1.00 83.62 90 GLU A CA 1
ATOM 728 C C . GLU A 1 90 ? 50.541 -1.481 -66.811 1.00 83.62 90 GLU A C 1
ATOM 730 O O . GLU A 1 90 ? 49.517 -1.679 -66.154 1.00 83.62 90 GLU A O 1
ATOM 735 N N . GLU A 1 91 ? 51.739 -1.382 -66.231 1.00 85.88 91 GLU A N 1
ATOM 736 C CA . GLU A 1 91 ? 51.948 -1.491 -64.780 1.00 85.88 91 GLU A CA 1
ATOM 737 C C . GLU A 1 91 ? 51.200 -0.403 -64.001 1.00 85.88 91 GLU A C 1
ATOM 739 O O . GLU A 1 91 ? 50.639 -0.656 -62.932 1.00 85.88 91 GLU A O 1
ATOM 744 N N . HIS A 1 92 ? 51.147 0.818 -64.536 1.00 84.56 92 HIS A N 1
ATOM 745 C CA . HIS A 1 92 ? 50.410 1.908 -63.903 1.00 84.56 92 HIS A CA 1
ATOM 746 C C . HIS A 1 92 ? 48.901 1.684 -63.922 1.00 84.56 92 HIS A C 1
ATOM 748 O O . HIS A 1 92 ? 48.227 1.928 -62.922 1.00 84.56 92 HIS A O 1
ATOM 754 N N . ILE A 1 93 ? 48.374 1.156 -65.030 1.00 88.31 93 ILE A N 1
ATOM 755 C CA . ILE A 1 93 ? 46.965 0.764 -65.137 1.00 88.31 93 ILE A CA 1
ATOM 756 C C . ILE A 1 93 ? 46.625 -0.305 -64.092 1.00 88.31 93 ILE A C 1
ATOM 758 O O . ILE A 1 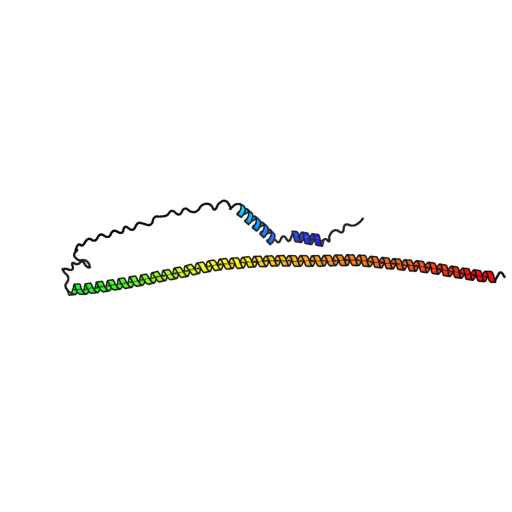93 ? 45.542 -0.248 -63.507 1.00 88.31 93 ILE A O 1
ATOM 762 N N . VAL A 1 94 ? 47.521 -1.265 -63.847 1.00 92.19 94 VAL A N 1
ATOM 763 C CA . VAL A 1 94 ? 47.326 -2.289 -62.810 1.00 92.19 94 VAL A CA 1
ATOM 764 C C . VAL A 1 94 ? 47.322 -1.657 -61.417 1.00 92.19 94 VAL A C 1
ATOM 766 O O . VAL A 1 94 ? 46.345 -1.842 -60.692 1.00 92.19 94 VAL A O 1
ATOM 769 N N . ARG A 1 95 ? 48.318 -0.824 -61.080 1.00 91.12 95 ARG A N 1
ATOM 770 C CA . ARG A 1 95 ? 48.381 -0.124 -59.780 1.00 91.12 95 ARG A CA 1
ATOM 771 C C . ARG A 1 95 ? 47.125 0.699 -59.489 1.00 91.12 95 ARG A C 1
ATOM 773 O O . ARG A 1 95 ? 46.550 0.583 -58.412 1.00 91.12 95 ARG A O 1
ATOM 780 N N . LEU A 1 96 ? 46.647 1.472 -60.464 1.00 90.75 96 LEU A N 1
ATOM 781 C CA . LEU A 1 96 ? 45.435 2.285 -60.306 1.00 90.75 96 LEU A CA 1
ATOM 782 C C . LEU A 1 96 ? 44.170 1.439 -60.115 1.00 90.75 96 LEU A C 1
ATOM 784 O O . LEU A 1 96 ? 43.239 1.867 -59.434 1.00 90.75 96 LEU A O 1
ATOM 788 N N . ARG A 1 97 ? 44.102 0.246 -60.719 1.00 92.75 97 ARG A N 1
ATOM 789 C CA . ARG A 1 97 ? 42.986 -0.687 -60.501 1.00 92.75 97 ARG A CA 1
ATOM 790 C C . ARG A 1 97 ? 43.029 -1.279 -59.098 1.00 92.75 97 ARG A C 1
ATOM 792 O O . ARG A 1 97 ? 41.997 -1.311 -58.439 1.00 92.75 97 ARG A O 1
ATOM 799 N N . GLU A 1 98 ? 44.208 -1.677 -58.634 1.00 94.12 98 GLU 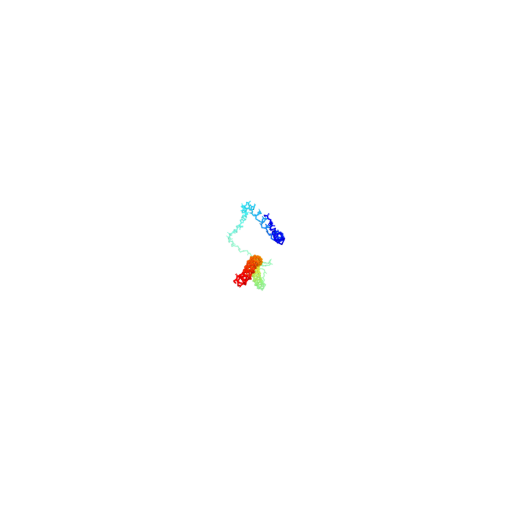A N 1
ATOM 800 C CA . GLU A 1 98 ? 44.407 -2.185 -57.273 1.00 94.12 98 GLU A CA 1
ATOM 801 C C . GLU A 1 98 ? 44.106 -1.120 -56.210 1.00 94.12 98 GLU A C 1
ATOM 803 O O . GLU A 1 98 ? 43.520 -1.428 -55.175 1.00 94.12 98 GLU A O 1
ATOM 808 N N . GLU A 1 99 ? 44.475 0.139 -56.453 1.00 93.31 99 GLU A N 1
ATOM 809 C CA . GLU A 1 99 ? 44.099 1.270 -55.596 1.00 93.31 99 GLU A CA 1
ATOM 810 C C . GLU A 1 99 ? 42.591 1.511 -55.611 1.00 93.31 99 GLU A C 1
ATOM 812 O O . GLU A 1 99 ? 41.983 1.653 -54.554 1.00 93.31 99 GLU A O 1
ATOM 817 N N . LEU A 1 100 ? 41.958 1.491 -56.788 1.00 94.44 100 LEU A N 1
ATOM 818 C CA . LEU A 1 100 ? 40.509 1.650 -56.900 1.00 94.44 100 LEU A CA 1
ATOM 819 C C . LEU A 1 100 ? 39.748 0.551 -56.147 1.00 94.44 100 LEU A C 1
ATOM 821 O O . LEU A 1 100 ? 38.730 0.841 -55.514 1.00 94.44 100 LEU A O 1
ATOM 825 N N . ASP A 1 101 ? 40.205 -0.695 -56.238 1.00 95.44 101 ASP A N 1
ATOM 826 C CA . ASP A 1 101 ? 39.561 -1.818 -55.562 1.00 95.44 101 ASP A CA 1
ATOM 827 C C . ASP A 1 101 ? 39.804 -1.777 -54.045 1.00 95.44 101 ASP A C 1
ATOM 829 O O . ASP A 1 101 ? 38.840 -1.937 -53.294 1.00 95.44 101 ASP A O 1
ATOM 833 N N . ARG A 1 102 ? 41.003 -1.393 -53.577 1.00 96.62 102 ARG A N 1
ATOM 834 C CA . ARG A 1 102 ? 41.246 -1.100 -52.149 1.00 96.62 102 ARG A CA 1
ATOM 835 C C . ARG A 1 102 ? 40.332 0.002 -51.615 1.00 96.62 102 ARG A C 1
ATOM 837 O O . ARG A 1 102 ? 39.656 -0.191 -50.611 1.00 96.62 102 ARG A O 1
ATOM 844 N N . GLU A 1 103 ? 40.223 1.126 -52.316 1.00 95.75 103 GLU A N 1
ATOM 845 C CA . GLU A 1 103 ? 39.350 2.241 -51.919 1.00 95.75 103 GLU A CA 1
ATOM 846 C C . GLU A 1 103 ? 37.859 1.842 -51.892 1.00 95.75 103 GLU A C 1
ATOM 848 O O . GLU A 1 103 ? 37.056 2.363 -51.107 1.00 95.75 103 GLU A O 1
ATOM 853 N N . ARG A 1 104 ? 37.445 0.899 -52.750 1.00 96.25 104 ARG A N 1
ATOM 854 C CA . ARG A 1 104 ? 36.088 0.326 -52.722 1.00 96.25 104 ARG A CA 1
ATOM 855 C C . ARG A 1 104 ? 35.875 -0.567 -51.506 1.00 96.25 104 ARG A C 1
ATOM 857 O O . ARG A 1 104 ? 34.820 -0.454 -50.876 1.00 96.25 104 ARG A O 1
ATOM 864 N N . GLU A 1 105 ? 36.838 -1.425 -51.191 1.00 96.06 105 GLU A N 1
ATOM 865 C CA . GLU A 1 105 ? 36.814 -2.288 -50.007 1.00 96.06 105 GLU A CA 1
ATOM 866 C C . GLU A 1 105 ? 36.787 -1.455 -48.723 1.00 96.06 105 GLU A C 1
ATOM 868 O O . GLU A 1 105 ? 35.933 -1.678 -47.865 1.00 96.06 105 GLU A O 1
ATOM 873 N N . GLU A 1 106 ? 37.622 -0.420 -48.630 1.00 96.00 106 GLU A N 1
ATOM 874 C CA . GLU A 1 106 ? 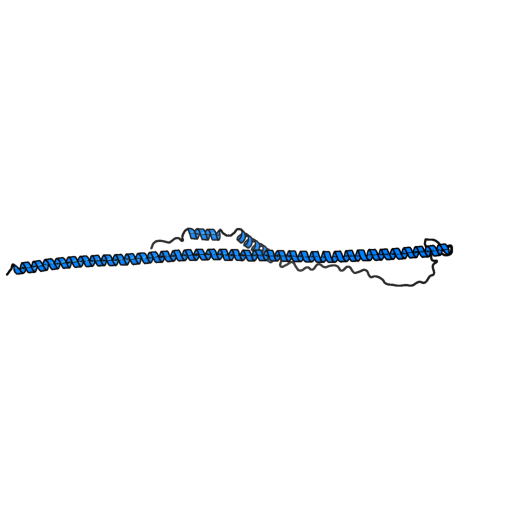37.654 0.496 -47.489 1.00 96.00 106 GLU A CA 1
ATOM 875 C C . GLU A 1 106 ? 36.325 1.239 -47.322 1.00 96.00 106 GLU A C 1
ATOM 877 O O . GLU A 1 106 ? 35.753 1.269 -46.229 1.00 96.00 106 GLU A O 1
ATOM 882 N N . ARG A 1 107 ? 35.751 1.773 -48.411 1.00 96.31 107 ARG A N 1
ATOM 883 C CA . ARG A 1 107 ? 34.415 2.388 -48.364 1.00 96.31 107 ARG A CA 1
ATOM 884 C C . ARG A 1 107 ? 33.360 1.400 -47.871 1.00 96.31 107 ARG A C 1
ATOM 886 O O . ARG A 1 107 ? 32.503 1.785 -47.074 1.00 96.31 107 ARG A O 1
ATOM 893 N N . ASN A 1 108 ? 33.380 0.161 -48.366 1.00 97.44 108 ASN A N 1
ATOM 894 C CA . ASN A 1 108 ? 32.438 -0.871 -47.943 1.00 97.44 108 ASN A CA 1
ATOM 895 C C . ASN A 1 108 ? 32.603 -1.199 -46.451 1.00 97.44 108 ASN A C 1
ATOM 897 O O . ASN A 1 108 ? 31.612 -1.253 -45.724 1.00 97.44 108 ASN A O 1
ATOM 901 N N . TYR A 1 109 ? 33.843 -1.315 -45.984 1.00 97.94 109 TYR A N 1
ATOM 902 C CA . TYR A 1 109 ? 34.166 -1.549 -44.583 1.00 97.94 109 TYR A CA 1
ATOM 903 C C . TYR A 1 109 ? 33.630 -0.432 -43.675 1.00 97.94 109 TYR A C 1
ATOM 905 O O . TYR A 1 109 ? 32.880 -0.701 -42.734 1.00 97.94 109 TYR A O 1
ATOM 913 N N . PHE A 1 110 ? 33.918 0.837 -43.987 1.00 97.44 110 PHE A N 1
ATOM 914 C CA . PHE A 1 110 ? 33.416 1.968 -43.197 1.00 97.44 110 PHE A CA 1
ATOM 915 C C . PHE A 1 110 ? 31.892 2.093 -43.241 1.00 97.44 110 PHE A C 1
ATOM 917 O O . PHE A 1 110 ? 31.273 2.518 -42.264 1.00 97.44 110 PHE A O 1
ATOM 924 N N . GLN A 1 111 ? 31.277 1.713 -44.360 1.00 97.88 111 GLN A N 1
ATOM 925 C CA . GLN A 1 111 ? 29.829 1.672 -44.510 1.00 97.88 111 GLN A CA 1
ATOM 926 C C . GLN A 1 111 ? 29.204 0.646 -43.548 1.00 97.88 111 GLN A C 1
ATOM 928 O O . GLN A 1 111 ? 28.282 0.999 -42.810 1.00 97.88 111 GLN A O 1
ATOM 933 N N . LEU A 1 112 ? 29.750 -0.572 -43.483 1.00 98.25 112 LEU A N 1
ATOM 934 C CA . LEU A 1 112 ? 29.302 -1.610 -42.550 1.00 98.25 112 LEU A CA 1
ATOM 935 C C . LEU A 1 112 ? 29.531 -1.219 -41.085 1.00 98.25 112 LEU A C 1
ATOM 937 O O . LEU A 1 112 ? 28.633 -1.394 -40.260 1.00 98.25 112 LEU A O 1
ATOM 941 N N . GLU A 1 113 ? 30.690 -0.646 -40.752 1.00 98.31 113 GLU A N 1
ATOM 942 C CA . GLU A 1 113 ? 30.963 -0.188 -39.383 1.00 98.31 113 GLU A CA 1
ATOM 943 C C . GLU A 1 113 ? 30.023 0.952 -38.966 1.00 98.31 113 GLU A C 1
ATOM 945 O O . GLU A 1 113 ? 29.506 0.951 -37.846 1.00 98.31 113 GLU A O 1
ATOM 950 N N . ARG A 1 114 ? 29.704 1.886 -39.872 1.00 98.00 114 ARG A N 1
ATOM 951 C CA . ARG A 1 114 ? 28.713 2.937 -39.600 1.00 98.00 114 ARG A CA 1
ATOM 952 C C . ARG A 1 114 ? 27.330 2.350 -39.323 1.00 98.00 114 ARG A C 1
ATOM 954 O O . ARG A 1 114 ? 26.689 2.748 -38.351 1.00 98.00 114 ARG A O 1
ATOM 961 N N . ASP A 1 115 ? 26.868 1.423 -40.158 1.00 98.44 115 ASP A N 1
ATOM 962 C CA . ASP A 1 115 ? 25.536 0.826 -40.018 1.00 98.44 115 ASP A CA 1
ATOM 963 C C . ASP A 1 115 ? 25.438 -0.032 -38.741 1.00 98.44 115 ASP A C 1
ATOM 965 O O . ASP A 1 115 ? 24.422 -0.015 -38.039 1.00 98.44 115 ASP A O 1
ATOM 969 N N . LYS A 1 116 ? 26.530 -0.703 -38.365 1.00 98.50 116 LYS A N 1
ATOM 970 C CA . LYS A 1 116 ? 26.666 -1.425 -37.095 1.00 98.50 116 LYS A CA 1
ATOM 971 C C . LYS A 1 116 ? 26.583 -0.487 -35.892 1.00 98.50 116 LYS A C 1
ATOM 973 O O . LYS A 1 116 ? 25.787 -0.741 -34.988 1.00 98.50 116 LYS A O 1
ATOM 978 N N . ILE A 1 117 ? 27.342 0.613 -35.886 1.00 98.44 117 ILE A N 1
ATOM 979 C CA . ILE A 1 117 ? 27.269 1.632 -34.823 1.00 98.44 117 ILE A CA 1
ATOM 980 C C . ILE A 1 117 ? 25.851 2.201 -34.725 1.00 98.44 117 ILE A C 1
ATOM 982 O O . ILE A 1 117 ? 25.326 2.355 -33.621 1.00 98.44 117 ILE A O 1
ATOM 986 N N . HIS A 1 118 ? 25.212 2.476 -35.863 1.00 98.44 118 HIS A N 1
ATOM 987 C CA . HIS A 1 118 ? 23.848 2.991 -35.894 1.00 98.44 118 HIS A CA 1
ATOM 988 C C . HIS A 1 118 ? 22.854 2.004 -35.271 1.00 98.44 118 HIS A C 1
ATOM 990 O O . HIS A 1 118 ? 22.103 2.378 -34.374 1.00 98.44 118 HIS A O 1
ATOM 996 N N . THR A 1 119 ? 22.934 0.728 -35.653 1.00 98.56 119 THR A N 1
ATOM 997 C CA . THR A 1 119 ? 22.097 -0.345 -35.094 1.00 98.56 119 THR A CA 1
ATOM 998 C C . THR A 1 119 ? 22.295 -0.476 -33.582 1.00 98.56 119 THR A C 1
ATOM 1000 O O . THR A 1 119 ? 21.324 -0.527 -32.826 1.00 98.56 119 THR A O 1
ATOM 1003 N N . PHE A 1 120 ? 23.546 -0.475 -33.107 1.00 98.62 120 PHE A N 1
ATOM 1004 C CA . PHE A 1 120 ? 23.835 -0.506 -31.670 1.00 98.62 120 PHE A CA 1
ATOM 1005 C C . PHE A 1 120 ? 23.257 0.704 -30.938 1.00 98.62 120 PHE A C 1
ATOM 1007 O O . PHE A 1 120 ? 22.690 0.550 -29.852 1.00 98.62 120 PHE A O 1
ATOM 1014 N N . TRP A 1 121 ? 23.372 1.897 -31.520 1.00 98.56 121 TRP A N 1
ATOM 1015 C CA . TRP A 1 121 ? 22.811 3.111 -30.941 1.00 98.56 121 TRP A CA 1
ATOM 1016 C C . TRP A 1 121 ? 21.285 3.043 -30.844 1.00 98.56 121 TRP A C 1
ATOM 1018 O O . TRP A 1 121 ? 20.737 3.339 -29.782 1.00 98.56 121 TRP A O 1
ATOM 1028 N N . GLU A 1 122 ? 20.595 2.601 -31.896 1.00 98.62 122 GLU A N 1
ATOM 1029 C CA . GLU A 1 122 ? 19.136 2.448 -31.892 1.00 98.62 122 GLU A CA 1
ATOM 1030 C C . GLU A 1 122 ? 18.668 1.426 -30.852 1.00 98.62 122 GLU A C 1
ATOM 1032 O O . GLU A 1 122 ? 17.752 1.713 -30.074 1.00 98.62 122 GLU A O 1
ATOM 1037 N N . ILE A 1 123 ? 19.331 0.265 -30.782 1.00 98.56 123 ILE A N 1
ATOM 1038 C CA . ILE A 1 123 ? 19.035 -0.770 -29.784 1.00 98.56 123 ILE A CA 1
ATOM 1039 C C . ILE A 1 123 ? 19.228 -0.212 -28.374 1.00 98.56 123 ILE A C 1
ATOM 1041 O O . ILE A 1 123 ? 18.320 -0.310 -27.549 1.00 98.56 123 ILE A O 1
ATOM 1045 N N . THR A 1 124 ? 20.377 0.407 -28.105 1.00 98.62 124 THR A N 1
ATOM 1046 C CA . THR A 1 124 ? 20.709 0.924 -26.769 1.00 98.62 124 THR A CA 1
ATOM 1047 C C . THR A 1 124 ? 19.761 2.052 -26.367 1.00 98.62 124 THR A C 1
ATOM 1049 O O . THR A 1 124 ? 19.312 2.118 -25.223 1.00 98.62 124 THR A O 1
ATOM 1052 N N . LYS A 1 125 ? 19.389 2.920 -27.313 1.00 98.62 125 LYS A N 1
ATOM 1053 C CA . LYS A 1 125 ? 18.405 3.983 -27.094 1.00 98.62 125 LYS A CA 1
ATOM 1054 C C . LYS A 1 125 ? 17.033 3.410 -26.743 1.00 98.62 125 LYS A C 1
ATOM 1056 O O . LYS A 1 125 ? 16.420 3.871 -25.784 1.00 98.62 125 LYS A O 1
ATOM 1061 N N . ARG A 1 126 ? 16.561 2.397 -27.479 1.00 98.62 126 ARG A N 1
ATOM 1062 C CA . ARG A 1 126 ? 15.293 1.717 -27.178 1.00 98.62 126 ARG A CA 1
ATOM 1063 C C . ARG A 1 126 ? 15.332 1.052 -25.802 1.00 98.62 126 ARG A C 1
ATOM 1065 O O . ARG A 1 126 ? 14.421 1.270 -25.012 1.00 98.62 126 ARG A O 1
ATOM 1072 N N . GLN A 1 127 ? 16.401 0.320 -25.490 1.00 98.62 127 GLN A N 1
ATOM 1073 C CA . GLN A 1 127 ? 16.588 -0.321 -24.183 1.00 98.62 127 GLN A CA 1
ATOM 1074 C C . GLN A 1 127 ? 16.589 0.696 -23.037 1.00 98.62 127 GLN A C 1
ATOM 1076 O O . GLN A 1 127 ? 16.000 0.448 -21.987 1.00 98.62 127 GLN A O 1
ATOM 1081 N N . LEU A 1 128 ? 17.215 1.858 -23.231 1.00 98.56 128 LEU A N 1
ATOM 1082 C CA . LEU A 1 128 ? 17.202 2.930 -22.242 1.00 98.56 128 LEU A CA 1
ATOM 1083 C C . LEU A 1 128 ? 15.781 3.455 -21.994 1.00 98.56 128 LEU A C 1
ATOM 1085 O O . LEU A 1 128 ? 15.395 3.643 -20.841 1.00 98.56 128 LEU A O 1
ATOM 1089 N N . GLU A 1 129 ? 15.000 3.692 -23.049 1.00 98.62 129 GLU A N 1
ATOM 1090 C CA . GLU A 1 129 ? 13.612 4.147 -22.903 1.00 98.62 129 GLU A CA 1
ATOM 1091 C C . GLU A 1 129 ? 12.710 3.074 -22.279 1.00 98.62 129 GLU A C 1
ATOM 1093 O O . GLU A 1 129 ? 11.919 3.395 -21.392 1.00 98.62 129 GLU A O 1
ATOM 1098 N N . GLU A 1 130 ? 12.886 1.800 -22.638 1.00 98.44 130 GLU A N 1
ATOM 1099 C CA . GLU A 1 130 ? 12.212 0.669 -21.986 1.00 98.44 130 GLU A CA 1
ATOM 1100 C C . GLU A 1 130 ? 12.511 0.644 -20.482 1.00 98.44 130 GLU A C 1
ATOM 1102 O O . GLU A 1 130 ? 11.584 0.629 -19.672 1.00 98.44 130 GLU A O 1
ATOM 1107 N N . LYS A 1 131 ? 13.785 0.754 -20.084 1.00 98.44 131 LYS A N 1
ATOM 1108 C CA . LYS A 1 131 ? 14.172 0.776 -18.664 1.00 98.44 131 LYS A CA 1
ATOM 1109 C C . LYS A 1 131 ? 13.635 1.996 -17.921 1.00 98.44 131 LYS A C 1
ATOM 1111 O O . LYS A 1 131 ? 13.224 1.872 -16.770 1.00 98.44 131 LYS A O 1
ATOM 1116 N N . LYS A 1 132 ? 13.576 3.168 -18.560 1.00 98.44 132 LYS A N 1
ATOM 1117 C CA . LYS A 1 132 ? 12.934 4.358 -17.974 1.00 98.44 132 LYS A CA 1
ATOM 1118 C C . LYS A 1 132 ? 11.431 4.154 -17.768 1.00 98.44 132 LYS A C 1
ATOM 1120 O O . LYS A 1 132 ? 10.904 4.585 -16.745 1.00 98.44 132 LYS A O 1
ATOM 1125 N N . CYS A 1 133 ? 10.742 3.531 -18.725 1.00 98.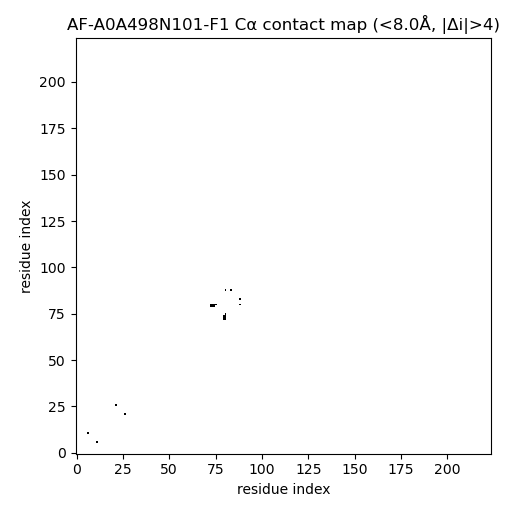31 133 CYS A N 1
ATOM 1126 C CA . CYS A 1 133 ? 9.327 3.18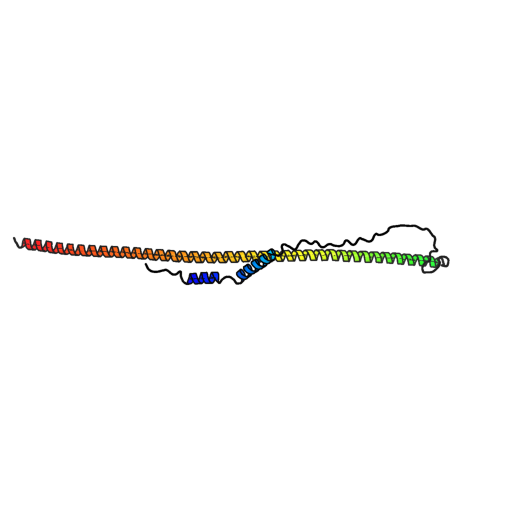3 -18.595 1.00 98.31 133 CYS A CA 1
ATOM 1127 C C . CYS A 1 133 ? 9.103 2.167 -17.468 1.00 98.31 133 CYS A C 1
ATOM 1129 O O . CYS A 1 133 ? 8.257 2.402 -16.611 1.00 98.31 133 CYS A O 1
ATOM 1131 N N . GLU A 1 134 ? 9.899 1.095 -17.418 1.00 97.94 134 GLU A N 1
ATOM 1132 C CA . GLU A 1 134 ? 9.850 0.094 -16.343 1.00 97.94 134 GLU A CA 1
ATOM 1133 C C . GLU A 1 134 ? 10.043 0.728 -14.958 1.00 97.94 134 GLU A C 1
ATOM 1135 O O . GLU A 1 134 ? 9.312 0.396 -14.030 1.00 97.94 134 GLU A O 1
ATOM 1140 N N . LEU A 1 135 ? 10.993 1.660 -14.812 1.00 98.31 135 LEU A N 1
ATOM 1141 C CA . LEU A 1 135 ? 11.222 2.360 -13.544 1.00 98.31 135 LEU A CA 1
ATOM 1142 C C . LEU A 1 135 ? 10.011 3.187 -13.105 1.00 98.31 135 LEU A C 1
ATOM 1144 O O . LEU A 1 135 ? 9.651 3.145 -11.933 1.00 98.31 135 LEU A O 1
ATOM 1148 N N . ARG A 1 136 ? 9.361 3.906 -14.030 1.00 97.62 136 ARG A N 1
ATOM 1149 C CA . ARG A 1 136 ? 8.138 4.662 -13.711 1.00 97.62 136 ARG A CA 1
ATOM 1150 C C . ARG A 1 136 ? 6.992 3.742 -13.306 1.00 97.62 136 ARG A C 1
ATOM 1152 O O . ARG A 1 136 ? 6.304 4.036 -12.338 1.00 97.62 136 ARG A O 1
ATOM 1159 N N . ASN A 1 137 ? 6.815 2.625 -14.007 1.00 98.06 137 ASN A N 1
ATOM 1160 C CA . ASN A 1 137 ? 5.766 1.662 -13.674 1.00 98.06 137 ASN A CA 1
ATOM 1161 C C . ASN A 1 137 ? 6.003 1.040 -12.296 1.00 98.06 137 ASN A C 1
ATOM 1163 O O . ASN A 1 137 ? 5.084 0.994 -11.490 1.00 98.06 137 ASN A O 1
ATOM 1167 N N . ARG A 1 138 ? 7.244 0.645 -11.989 1.00 98.00 138 ARG A N 1
ATOM 1168 C CA . ARG A 1 138 ? 7.600 0.117 -10.664 1.00 98.00 138 ARG A CA 1
ATOM 1169 C C . ARG A 1 138 ? 7.383 1.131 -9.547 1.00 98.00 138 ARG A C 1
ATOM 1171 O O . ARG A 1 138 ? 6.962 0.749 -8.463 1.00 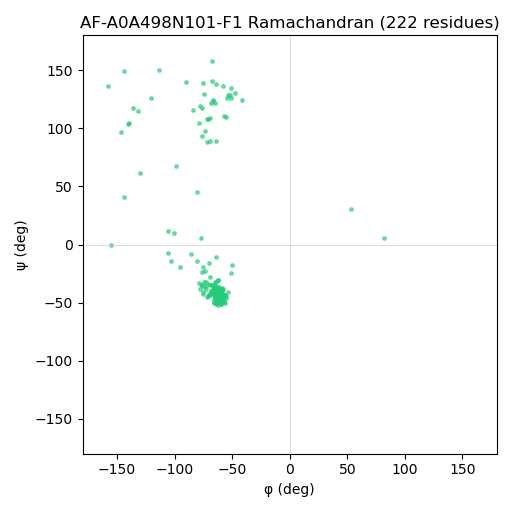98.00 138 ARG A O 1
ATOM 1178 N N . GLU A 1 139 ? 7.669 2.405 -9.800 1.00 97.69 139 GLU A N 1
ATOM 1179 C CA . GLU A 1 139 ? 7.415 3.465 -8.824 1.00 97.69 139 GLU A CA 1
ATOM 1180 C C . GLU A 1 139 ? 5.914 3.650 -8.570 1.00 97.69 139 GLU A C 1
ATOM 1182 O O . GLU A 1 139 ? 5.505 3.743 -7.416 1.00 97.69 139 GLU A O 1
ATOM 1187 N N . HIS A 1 140 ? 5.090 3.603 -9.621 1.00 97.81 140 HIS A N 1
ATOM 1188 C CA . HIS A 1 140 ? 3.633 3.609 -9.476 1.00 97.81 140 HIS A CA 1
ATOM 1189 C C . HIS A 1 140 ? 3.115 2.371 -8.734 1.00 97.81 140 HIS A C 1
ATOM 1191 O O . HIS A 1 140 ? 2.329 2.506 -7.805 1.00 97.81 140 HIS A O 1
ATOM 1197 N N . GLU A 1 141 ? 3.587 1.169 -9.071 1.00 96.62 141 GLU A N 1
ATOM 1198 C CA . GLU A 1 141 ? 3.206 -0.067 -8.371 1.00 96.62 141 GLU A CA 1
ATOM 1199 C C . GLU A 1 141 ? 3.569 -0.017 -6.878 1.00 96.62 141 GLU A C 1
ATOM 1201 O O . GLU A 1 141 ? 2.796 -0.482 -6.032 1.00 96.62 141 GLU A O 1
ATOM 1206 N N . ARG A 1 142 ? 4.733 0.563 -6.548 1.00 95.25 142 ARG A N 1
ATOM 1207 C CA . ARG A 1 142 ? 5.177 0.798 -5.168 1.00 95.25 142 ARG A CA 1
ATOM 1208 C C . ARG A 1 142 ? 4.244 1.773 -4.451 1.00 95.25 142 ARG A C 1
ATOM 1210 O O . ARG A 1 142 ? 3.779 1.452 -3.359 1.00 95.25 142 ARG A O 1
ATOM 1217 N N . GLU A 1 143 ? 3.962 2.924 -5.058 1.00 96.44 143 GLU A N 1
ATOM 1218 C CA . GLU A 1 143 ? 3.076 3.954 -4.500 1.00 96.44 143 GLU A CA 1
ATOM 1219 C C . GLU A 1 143 ? 1.665 3.402 -4.256 1.00 96.44 143 GLU A C 1
ATOM 1221 O O . GLU A 1 143 ? 1.154 3.483 -3.140 1.00 96.44 143 GLU A O 1
ATOM 1226 N N . GLU A 1 144 ? 1.070 2.727 -5.239 1.00 96.69 144 GLU A N 1
ATOM 1227 C CA . GLU A 1 144 ? -0.241 2.097 -5.073 1.00 96.69 144 GLU A CA 1
ATOM 1228 C C . GLU A 1 144 ? -0.234 1.010 -3.986 1.00 96.69 144 GLU A C 1
ATOM 1230 O O . GLU A 1 144 ? -1.215 0.836 -3.260 1.00 96.69 144 GLU A O 1
ATOM 1235 N N . GLY A 1 145 ? 0.857 0.246 -3.865 1.00 97.25 145 GLY A N 1
ATOM 1236 C CA . GLY A 1 145 ? 1.029 -0.738 -2.797 1.00 97.25 145 GLY A CA 1
ATOM 1237 C C . GLY A 1 145 ? 1.014 -0.096 -1.412 1.00 97.25 145 GLY A C 1
ATOM 1238 O O . GLY A 1 145 ? 0.338 -0.592 -0.508 1.00 97.25 145 GLY A O 1
ATOM 1239 N N . GLU A 1 146 ? 1.707 1.031 -1.262 1.00 95.31 146 GLU A N 1
ATOM 1240 C CA . GLU A 1 146 ? 1.734 1.816 -0.028 1.00 95.31 146 GLU A CA 1
ATOM 1241 C C . GLU A 1 146 ? 0.362 2.416 0.291 1.00 95.31 146 GLU A C 1
ATOM 1243 O O . GLU A 1 146 ? -0.093 2.319 1.433 1.00 95.31 146 GLU A O 1
ATOM 1248 N N . GLU A 1 147 ? -0.338 2.967 -0.702 1.00 95.94 147 GLU A N 1
ATOM 1249 C CA . GLU A 1 14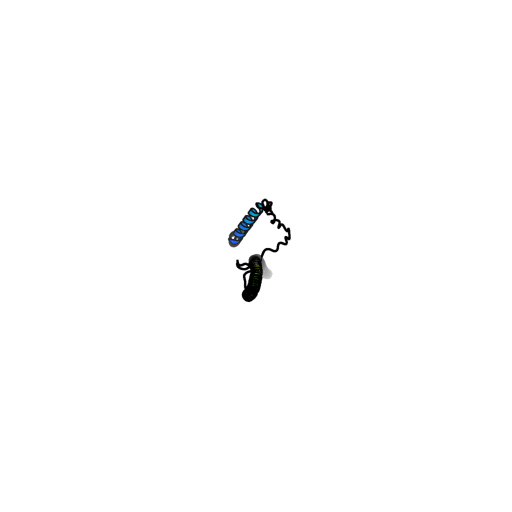7 ? -1.693 3.498 -0.535 1.00 95.94 147 GLU A CA 1
ATOM 1250 C C . GLU A 1 147 ? -2.688 2.412 -0.108 1.00 95.94 147 GLU A C 1
ATOM 1252 O O . GLU A 1 147 ? -3.432 2.602 0.861 1.00 95.94 147 GLU A O 1
ATOM 1257 N N . ARG A 1 148 ? -2.665 1.243 -0.767 1.00 97.94 148 ARG A N 1
ATOM 1258 C CA . ARG A 1 148 ? -3.494 0.086 -0.387 1.00 97.94 148 ARG A CA 1
ATOM 1259 C C . ARG A 1 148 ? -3.226 -0.328 1.056 1.00 97.94 148 ARG A C 1
ATOM 1261 O O . ARG A 1 148 ? -4.165 -0.455 1.842 1.00 97.94 148 ARG A O 1
ATOM 1268 N N . HIS A 1 149 ? -1.955 -0.465 1.428 1.00 97.50 149 HIS A N 1
ATOM 1269 C CA . HIS A 1 149 ? -1.585 -0.865 2.781 1.00 97.50 149 HIS A CA 1
ATOM 1270 C C . HIS A 1 149 ? -2.012 0.168 3.838 1.00 97.50 149 HIS A C 1
ATOM 1272 O O . HIS A 1 149 ? -2.522 -0.192 4.901 1.00 97.50 149 HIS A O 1
ATOM 1278 N N . GLN A 1 150 ? -1.891 1.466 3.546 1.00 96.25 150 GLN A N 1
ATOM 1279 C CA . GLN A 1 150 ? -2.384 2.520 4.438 1.00 96.25 150 GLN A CA 1
ATOM 1280 C C . GLN A 1 150 ? -3.902 2.447 4.642 1.00 96.25 150 GLN A C 1
ATOM 1282 O O . GLN A 1 150 ? -4.385 2.640 5.763 1.00 96.25 150 GLN A O 1
ATOM 1287 N N . VAL A 1 151 ? -4.666 2.173 3.581 1.00 97.00 151 VAL A N 1
ATOM 1288 C CA . VAL A 1 151 ? -6.121 1.989 3.675 1.00 97.00 151 VAL A CA 1
ATOM 1289 C C . VAL A 1 151 ? -6.457 0.775 4.542 1.00 97.00 151 VAL A C 1
ATOM 1291 O O . VAL A 1 151 ? -7.311 0.882 5.424 1.00 97.00 151 VAL A O 1
ATOM 1294 N N . GLU A 1 152 ? -5.756 -0.346 4.368 1.00 93.38 152 GLU A N 1
ATOM 1295 C CA . GLU A 1 152 ? -5.936 -1.540 5.203 1.00 93.38 152 GLU A CA 1
ATOM 1296 C C . GLU A 1 152 ? -5.690 -1.242 6.683 1.00 93.38 152 GLU A C 1
ATOM 1298 O O . GLU A 1 152 ? -6.542 -1.552 7.520 1.00 93.38 152 GLU A O 1
ATOM 1303 N N . ILE A 1 153 ? -4.579 -0.574 7.015 1.00 94.56 153 ILE A N 1
ATOM 1304 C CA . ILE A 1 153 ? -4.268 -0.165 8.394 1.00 94.56 153 ILE A CA 1
ATOM 1305 C C . ILE A 1 153 ? -5.412 0.670 8.980 1.00 94.56 153 ILE A C 1
ATOM 1307 O O . ILE A 1 153 ? -5.836 0.428 10.113 1.00 94.56 153 ILE A O 1
ATOM 1311 N N . LYS A 1 154 ? -5.954 1.630 8.218 1.00 95.31 154 LYS A N 1
ATOM 1312 C CA . LYS A 1 154 ? -7.076 2.472 8.666 1.00 95.31 154 LYS A CA 1
ATOM 1313 C C . LYS A 1 154 ? -8.334 1.648 8.936 1.00 95.31 154 LYS A C 1
ATOM 1315 O O . LYS A 1 154 ? -8.971 1.836 9.975 1.00 95.31 154 LYS A O 1
ATOM 1320 N N . VAL A 1 155 ? -8.668 0.710 8.051 1.00 95.00 155 VAL A N 1
ATOM 1321 C CA . VAL A 1 155 ? -9.812 -0.196 8.229 1.00 95.00 155 VAL A CA 1
ATOM 1322 C C . VAL A 1 155 ? -9.624 -1.069 9.471 1.00 95.00 155 VAL A C 1
ATOM 1324 O O . VAL A 1 155 ? -10.544 -1.177 10.281 1.00 95.00 155 VAL A O 1
ATOM 1327 N N . TYR A 1 156 ? -8.440 -1.650 9.678 1.00 94.75 156 TYR A N 1
ATOM 1328 C CA . TYR A 1 156 ? -8.154 -2.455 10.870 1.00 94.75 156 TYR A CA 1
ATOM 1329 C C . TYR A 1 156 ? -8.203 -1.629 12.158 1.00 94.75 156 TYR A C 1
ATOM 1331 O O . TYR A 1 156 ? -8.816 -2.063 13.135 1.00 94.75 156 TYR A O 1
ATOM 1339 N N . LYS A 1 157 ? -7.655 -0.409 12.151 1.00 91.75 157 LYS A N 1
ATOM 1340 C CA . LYS A 1 157 ? -7.748 0.531 13.280 1.00 91.75 157 LYS A CA 1
ATOM 1341 C C . LYS A 1 157 ? -9.211 0.820 13.630 1.00 91.75 157 LYS A C 1
ATOM 1343 O O . LYS A 1 157 ? -9.569 0.805 14.806 1.00 91.75 157 LYS A O 1
ATOM 1348 N N . GLN A 1 158 ? -10.068 1.027 12.628 1.00 87.75 158 GLN A N 1
ATOM 1349 C CA . GLN A 1 158 ? -11.500 1.242 12.847 1.00 87.75 158 GLN A CA 1
ATOM 1350 C C . GLN A 1 158 ? -12.212 -0.012 13.376 1.00 87.75 158 GLN A C 1
ATOM 1352 O O . GLN A 1 158 ? -13.028 0.103 14.289 1.00 87.75 158 GLN A O 1
ATOM 1357 N N . LYS A 1 159 ? -11.881 -1.204 12.862 1.00 94.44 159 LYS A N 1
ATOM 1358 C CA . LYS A 1 159 ? -12.438 -2.479 13.352 1.00 94.44 159 LYS A CA 1
ATOM 1359 C C . LYS A 1 159 ? -12.148 -2.691 14.837 1.00 94.44 159 LYS A C 1
ATOM 1361 O O . LYS A 1 159 ? -13.057 -3.024 15.589 1.00 94.44 159 LYS A O 1
ATOM 1366 N N . VAL A 1 160 ? -10.913 -2.438 15.273 1.00 92.12 160 VAL A N 1
ATOM 1367 C CA . VAL A 1 160 ? -10.538 -2.550 16.693 1.00 92.12 160 VAL A CA 1
ATOM 1368 C C . VAL A 1 160 ? -11.324 -1.555 17.548 1.00 92.12 160 VAL A C 1
ATOM 1370 O O . VAL A 1 160 ? -11.858 -1.936 18.586 1.00 92.12 160 VAL A O 1
ATOM 1373 N N . LYS A 1 161 ? -11.454 -0.297 17.102 1.00 89.94 161 LYS A N 1
ATOM 1374 C CA . LYS A 1 161 ? -12.255 0.713 17.815 1.00 89.94 161 LYS A CA 1
ATOM 1375 C C . LYS A 1 161 ? -13.712 0.282 17.985 1.00 89.94 161 LYS A C 1
ATOM 1377 O O . LYS A 1 161 ? -14.260 0.435 19.072 1.00 89.94 161 LYS A O 1
ATOM 1382 N N . HIS A 1 162 ? -14.323 -0.248 16.928 1.00 87.94 162 HIS A N 1
ATOM 1383 C CA . HIS A 1 162 ? -15.710 -0.703 16.958 1.00 87.94 162 HIS A CA 1
ATOM 1384 C C . HIS A 1 162 ? -15.911 -1.863 17.940 1.00 87.94 162 HIS A C 1
ATOM 1386 O O . HIS A 1 162 ? -16.776 -1.763 18.803 1.00 87.94 162 HIS A O 1
ATOM 1392 N N . LEU A 1 163 ? -15.051 -2.887 17.892 1.00 93.25 163 LEU A N 1
ATOM 1393 C CA . LEU A 1 163 ? -15.124 -4.031 18.808 1.00 93.25 163 LEU A CA 1
ATOM 1394 C C . LEU A 1 163 ? -15.004 -3.615 20.280 1.00 93.25 163 LEU A C 1
ATOM 1396 O O . LEU A 1 163 ? -15.757 -4.092 21.125 1.00 93.25 163 LEU A O 1
ATOM 1400 N N . LEU A 1 164 ? -14.075 -2.707 20.597 1.00 90.31 164 LEU A N 1
ATOM 1401 C CA . LEU A 1 164 ? -13.912 -2.208 21.966 1.00 90.31 164 LEU A CA 1
ATOM 1402 C C . LEU A 1 164 ? -15.142 -1.425 22.439 1.00 90.31 164 LEU A C 1
ATOM 1404 O O . LEU A 1 164 ? -15.550 -1.554 23.593 1.00 90.31 164 LEU A O 1
ATOM 1408 N N . TYR A 1 165 ? -15.741 -0.631 21.551 1.00 89.62 165 TYR A N 1
ATOM 1409 C CA . TYR A 1 165 ? -16.969 0.101 21.846 1.00 89.62 165 TYR A CA 1
ATOM 1410 C C . TYR A 1 165 ? -18.145 -0.848 22.118 1.00 89.62 165 TYR A C 1
ATOM 1412 O O . TYR A 1 165 ? -18.834 -0.692 23.123 1.00 89.62 165 TYR A O 1
ATOM 1420 N N . GLU A 1 166 ? -18.334 -1.869 21.280 1.00 91.62 166 GLU A N 1
ATOM 1421 C CA . GLU A 1 166 ? -19.386 -2.876 21.460 1.00 91.62 166 GLU A CA 1
ATOM 1422 C C . GLU A 1 166 ? -19.233 -3.638 22.778 1.00 91.62 166 GLU A C 1
ATOM 1424 O O . GLU A 1 166 ? -20.194 -3.766 23.536 1.00 91.62 166 GLU A O 1
ATOM 1429 N N . GLN A 1 167 ? -18.014 -4.084 23.098 1.00 95.50 167 GLN A N 1
ATOM 1430 C CA . GLN A 1 167 ? -17.728 -4.760 24.365 1.00 95.50 167 GLN A CA 1
ATOM 1431 C C . GLN A 1 167 ? -18.037 -3.866 25.568 1.00 95.50 167 GLN A C 1
ATOM 1433 O O . GLN A 1 167 ? -18.654 -4.316 26.535 1.00 95.50 167 GLN A O 1
ATOM 1438 N N . GLN A 1 168 ? -17.637 -2.595 25.515 1.00 91.38 168 GLN A N 1
ATOM 1439 C CA . GLN A 1 168 ? -17.897 -1.648 26.595 1.00 91.38 168 GLN A CA 1
ATOM 1440 C C . GLN A 1 168 ? -19.397 -1.368 26.766 1.00 91.38 168 GLN A C 1
ATOM 1442 O O . GLN A 1 168 ? -19.871 -1.291 27.905 1.00 91.38 168 GLN A O 1
ATOM 1447 N N . ASN A 1 169 ? -20.142 -1.231 25.669 1.00 91.38 169 ASN A N 1
ATOM 1448 C CA . ASN A 1 169 ? -21.593 -1.057 25.710 1.00 91.38 169 ASN A CA 1
ATOM 1449 C C . ASN A 1 169 ? -22.276 -2.278 26.324 1.00 91.38 169 ASN A C 1
ATOM 1451 O O . ASN A 1 169 ? -23.003 -2.124 27.300 1.00 91.38 169 ASN A O 1
ATOM 1455 N N . MET A 1 170 ? -21.942 -3.481 25.852 1.00 96.38 170 MET A N 1
ATOM 1456 C CA . MET A 1 170 ? -22.493 -4.733 26.376 1.00 96.38 170 MET A CA 1
ATOM 1457 C C . MET A 1 170 ? -22.228 -4.889 27.881 1.00 96.38 170 MET A C 1
ATOM 1459 O O . MET A 1 170 ? -23.124 -5.236 28.643 1.00 96.38 170 MET A O 1
ATOM 1463 N N . ILE A 1 171 ? -21.014 -4.577 28.351 1.00 95.94 171 ILE A N 1
ATOM 1464 C CA . ILE A 1 171 ? -20.695 -4.598 29.789 1.00 95.94 171 ILE A CA 1
ATOM 1465 C C . ILE A 1 171 ? -21.537 -3.574 30.562 1.00 95.94 171 ILE A C 1
ATOM 1467 O O . ILE A 1 171 ? -21.941 -3.836 31.695 1.00 95.94 171 ILE A O 1
ATOM 1471 N N . SER A 1 172 ? -21.764 -2.393 29.989 1.00 94.75 172 SER A N 1
ATOM 1472 C CA . SER A 1 172 ? -22.538 -1.328 30.636 1.00 94.75 172 SER A CA 1
ATOM 1473 C C . SER A 1 172 ? -24.019 -1.705 30.742 1.00 94.75 172 SER A C 1
ATOM 1475 O O . SER A 1 172 ? -24.612 -1.528 31.805 1.00 94.75 172 SER A O 1
ATOM 1477 N N . GLU A 1 173 ? -24.579 -2.292 29.684 1.00 95.88 173 GLU A N 1
ATOM 1478 C CA . GLU A 1 173 ? -25.946 -2.821 29.640 1.00 95.88 173 GLU A CA 1
ATOM 1479 C C . GLU A 1 173 ? -26.132 -3.954 30.653 1.00 95.88 173 GLU A C 1
ATOM 1481 O O . GLU A 1 173 ? -26.980 -3.843 31.536 1.00 95.88 173 GLU A O 1
ATOM 1486 N N . LEU A 1 174 ? -25.256 -4.966 30.644 1.00 97.88 174 LEU A N 1
ATOM 1487 C CA . LEU A 1 174 ? -25.306 -6.079 31.602 1.00 97.88 174 LEU A CA 1
ATOM 1488 C C . LEU A 1 174 ? -25.216 -5.611 33.061 1.00 97.88 174 LEU A C 1
ATOM 1490 O O . LEU A 1 174 ? -25.889 -6.149 33.940 1.00 97.88 174 LEU A O 1
ATOM 1494 N N . LYS A 1 175 ? -24.397 -4.591 33.346 1.00 97.81 175 LYS A N 1
ATOM 1495 C CA . LYS A 1 175 ? -24.324 -3.997 34.690 1.00 97.81 175 LYS A CA 1
ATOM 1496 C C . LYS A 1 175 ?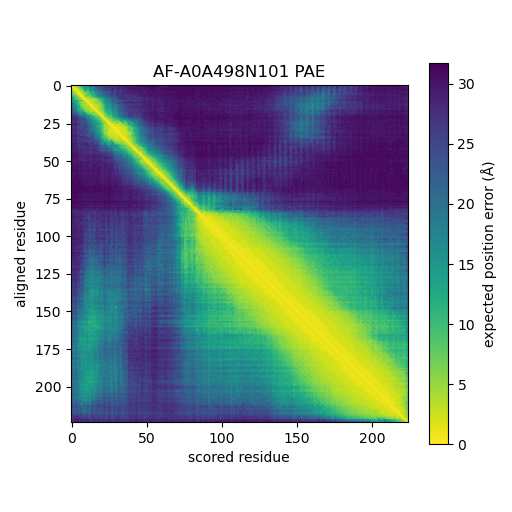 -25.628 -3.301 35.071 1.00 97.81 175 LYS A C 1
ATOM 1498 O O . LYS A 1 175 ? -26.075 -3.455 36.207 1.00 97.81 175 LYS A O 1
ATOM 1503 N N . ALA A 1 176 ? -26.227 -2.543 34.154 1.00 96.94 176 ALA A N 1
ATOM 1504 C CA . ALA A 1 176 ? -27.498 -1.869 34.398 1.00 96.94 176 ALA A CA 1
ATOM 1505 C C . ALA A 1 176 ? -28.627 -2.884 34.640 1.00 96.94 176 ALA A C 1
ATOM 1507 O O . ALA A 1 176 ? -29.342 -2.776 35.638 1.00 96.94 176 ALA A O 1
ATOM 1508 N N . GLU A 1 177 ? -28.727 -3.910 33.793 1.00 97.50 177 GLU A N 1
ATOM 1509 C CA . GLU A 1 177 ? -29.679 -5.015 33.938 1.00 97.50 177 GLU A CA 1
ATOM 1510 C C . GLU A 1 177 ? -29.489 -5.759 35.264 1.00 97.50 177 GLU A C 1
ATOM 1512 O O . GLU A 1 177 ? -30.457 -5.982 35.991 1.00 97.50 177 GLU A O 1
ATOM 1517 N N . GLY A 1 178 ? -28.243 -6.063 35.643 1.00 97.94 178 GLY A N 1
ATOM 1518 C CA . GLY A 1 178 ? -27.929 -6.715 36.914 1.00 97.94 178 GLY A CA 1
ATOM 1519 C C . GLY A 1 178 ? -28.361 -5.899 38.137 1.00 97.94 178 GLY A C 1
ATOM 1520 O O . GLY A 1 178 ? -28.922 -6.451 39.089 1.00 97.94 178 GLY A O 1
ATOM 1521 N N . VAL A 1 179 ? -28.168 -4.574 38.113 1.00 97.81 179 VAL A N 1
ATOM 1522 C CA . VAL A 1 179 ? -28.630 -3.678 39.190 1.00 97.81 179 VAL A CA 1
ATOM 1523 C C . VAL A 1 179 ? -30.156 -3.659 39.271 1.00 97.81 179 VAL A C 1
ATOM 1525 O O . VAL A 1 179 ? -30.706 -3.738 40.372 1.00 97.81 179 VAL A O 1
ATOM 1528 N N . VAL A 1 180 ? -30.847 -3.565 38.133 1.00 97.94 180 VAL A N 1
ATOM 1529 C CA . VAL A 1 180 ? -32.318 -3.579 38.088 1.00 97.94 180 VAL A CA 1
ATOM 1530 C C . VAL A 1 180 ? -32.859 -4.916 38.595 1.00 97.94 180 VAL A C 1
ATOM 1532 O O . VAL A 1 180 ? -33.718 -4.920 39.477 1.00 97.94 180 VAL A O 1
ATOM 1535 N N . SER A 1 181 ? -32.311 -6.036 38.121 1.00 98.12 181 SER A N 1
ATOM 1536 C CA . SER A 1 181 ? -32.702 -7.382 38.550 1.00 98.12 181 SER A CA 1
ATOM 1537 C C . SER A 1 181 ? -32.498 -7.585 40.051 1.00 98.12 181 SER A C 1
ATOM 1539 O O . SER A 1 181 ? -33.380 -8.116 40.722 1.00 98.12 181 SER A O 1
ATOM 1541 N N . THR A 1 182 ? -31.371 -7.124 40.601 1.00 98.00 182 THR A N 1
ATOM 1542 C CA . THR A 1 182 ? -31.086 -7.247 42.039 1.00 98.00 182 THR A CA 1
ATOM 1543 C C . THR A 1 182 ? -32.070 -6.427 42.872 1.00 98.00 182 THR A C 1
ATOM 1545 O O . THR A 1 182 ? -32.578 -6.915 43.877 1.00 98.00 182 THR A O 1
ATOM 1548 N N . LYS A 1 183 ? -32.382 -5.193 42.451 1.00 98.00 183 LYS A N 1
ATOM 1549 C CA . LYS A 1 183 ? -33.364 -4.340 43.139 1.00 98.00 183 LYS A CA 1
ATOM 1550 C C . LYS A 1 183 ? -34.769 -4.934 43.104 1.00 98.00 183 LYS A C 1
ATOM 1552 O O . LYS A 1 183 ? -35.484 -4.842 44.099 1.00 98.00 183 LYS A O 1
ATOM 1557 N N . LEU A 1 184 ? -35.158 -5.529 41.977 1.00 97.88 184 LEU A N 1
ATOM 1558 C CA . LEU A 1 184 ? -36.446 -6.202 41.839 1.00 97.88 184 LEU A CA 1
ATOM 1559 C C . LEU A 1 184 ? -36.544 -7.377 42.822 1.00 97.88 184 LEU A C 1
ATOM 1561 O O . LEU A 1 184 ? -37.482 -7.428 43.610 1.00 97.88 184 LEU A O 1
ATOM 1565 N N . LEU A 1 185 ? -35.518 -8.230 42.862 1.00 98.06 185 LEU A N 1
ATOM 1566 C CA . LEU A 1 185 ? -35.466 -9.388 43.757 1.00 98.06 185 LEU A CA 1
ATOM 1567 C C . LEU A 1 185 ? -35.432 -8.977 45.240 1.00 98.06 185 LEU A C 1
ATOM 1569 O O . LEU A 1 185 ? -36.109 -9.577 46.069 1.00 98.06 185 LEU A O 1
ATOM 1573 N N . GLN A 1 186 ? -34.699 -7.912 45.586 1.00 97.69 186 GLN A N 1
ATOM 1574 C CA . GLN A 1 186 ? -34.710 -7.342 46.941 1.00 97.69 186 GLN A CA 1
ATOM 1575 C C . GLN A 1 186 ? -36.097 -6.837 47.345 1.00 97.69 186 GLN A C 1
ATOM 1577 O O . GLN A 1 186 ? -36.516 -7.051 48.483 1.00 97.69 186 GLN A O 1
ATOM 1582 N N . LYS A 1 187 ? -36.811 -6.175 46.428 1.00 98.19 187 LYS A N 1
ATOM 1583 C CA . LYS A 1 187 ? -38.175 -5.705 46.671 1.00 98.19 187 LYS A CA 1
ATOM 1584 C C . LYS A 1 187 ? -39.132 -6.879 46.875 1.00 98.19 187 LYS A C 1
ATOM 1586 O O . LYS A 1 187 ? -39.859 -6.881 47.859 1.00 98.19 187 LYS A O 1
ATOM 1591 N N . GLU A 1 188 ? -39.086 -7.882 46.001 1.00 98.19 188 GLU A N 1
ATOM 1592 C CA . GLU A 1 188 ? -39.900 -9.099 46.125 1.00 98.19 188 GLU A CA 1
ATOM 1593 C C . GLU A 1 188 ? -39.648 -9.809 47.461 1.00 98.19 188 GLU A C 1
ATOM 1595 O O . GLU A 1 188 ? -40.592 -10.177 48.157 1.00 98.19 188 GLU A O 1
ATOM 1600 N N . HIS A 1 189 ? -38.382 -9.936 47.870 1.00 97.69 189 HIS A N 1
ATOM 1601 C CA . HIS A 1 189 ? -38.029 -10.513 49.166 1.00 97.69 189 HIS A CA 1
ATOM 1602 C C . HIS A 1 189 ? -38.579 -9.686 50.338 1.00 97.69 189 HIS A C 1
ATOM 1604 O O . HIS A 1 189 ? -39.124 -10.248 51.287 1.00 97.69 189 HIS A O 1
ATOM 1610 N N . ALA A 1 190 ? -38.461 -8.356 50.285 1.00 98.25 190 ALA A N 1
ATOM 1611 C CA . ALA A 1 190 ? -39.003 -7.474 51.317 1.00 98.25 190 ALA A CA 1
ATOM 1612 C C . ALA A 1 190 ? -40.539 -7.548 51.395 1.00 98.25 190 ALA A C 1
ATOM 1614 O O . ALA A 1 190 ? -41.101 -7.558 52.491 1.00 98.25 190 ALA A O 1
ATOM 1615 N N . ASP A 1 191 ? -41.221 -7.636 50.251 1.00 98.19 191 ASP A N 1
ATOM 1616 C CA . ASP A 1 191 ? -42.676 -7.787 50.173 1.00 98.19 191 ASP A CA 1
ATOM 1617 C C . ASP A 1 191 ? -43.126 -9.128 50.785 1.00 98.19 191 ASP A C 1
ATOM 1619 O O . ASP A 1 191 ? -44.054 -9.149 51.599 1.00 98.19 191 ASP A O 1
ATOM 1623 N N . LEU A 1 192 ? -42.421 -10.227 50.483 1.00 98.06 192 LEU A N 1
ATOM 1624 C CA . LEU A 1 192 ? -42.662 -11.544 51.087 1.00 98.06 192 LEU A CA 1
ATOM 1625 C C . LEU A 1 192 ? -42.416 -11.545 52.601 1.00 98.06 192 LEU A C 1
ATOM 1627 O O . LEU A 1 192 ? -43.238 -12.059 53.359 1.00 98.06 192 LEU A O 1
ATOM 1631 N N . GLU A 1 193 ? -41.320 -10.942 53.067 1.00 97.94 193 GLU A N 1
ATOM 1632 C CA . GLU A 1 193 ? -41.017 -10.847 54.498 1.00 97.94 193 GLU A CA 1
ATOM 1633 C C . GLU A 1 193 ? -42.092 -10.044 55.245 1.00 97.94 193 GLU A C 1
ATOM 1635 O O . GLU A 1 193 ? -42.548 -10.439 56.321 1.00 97.94 193 GLU A O 1
ATOM 1640 N N . ASN A 1 194 ? -42.549 -8.936 54.656 1.00 98.12 194 ASN A N 1
ATOM 1641 C CA . ASN A 1 194 ? -43.643 -8.140 55.203 1.00 98.12 194 ASN A CA 1
ATOM 1642 C C . ASN A 1 194 ? -44.953 -8.930 55.265 1.00 98.12 194 ASN A C 1
ATOM 1644 O O . ASN A 1 194 ? -45.686 -8.801 56.248 1.00 98.12 194 ASN A O 1
ATOM 1648 N N . GLN A 1 195 ? -45.248 -9.746 54.250 1.00 98.19 195 GLN A N 1
ATOM 1649 C CA . GLN A 1 195 ? -46.430 -10.603 54.252 1.00 98.19 195 GLN A CA 1
ATOM 1650 C C . GLN A 1 195 ? -46.355 -11.647 55.372 1.00 98.19 195 GLN A C 1
ATOM 1652 O O . GLN A 1 195 ? -47.266 -11.718 56.191 1.00 98.19 195 GLN A O 1
ATOM 1657 N N . LEU A 1 196 ? -45.226 -12.348 55.506 1.00 98.00 196 LEU A N 1
ATOM 1658 C CA . LEU A 1 196 ? -45.011 -13.318 56.586 1.00 98.00 196 LEU A CA 1
ATOM 1659 C C . LEU A 1 196 ? -45.136 -12.685 57.979 1.00 98.00 196 LEU A C 1
ATOM 1661 O O . LEU A 1 196 ? -45.707 -13.285 58.890 1.00 98.00 196 LEU A O 1
ATOM 1665 N N . ARG A 1 197 ? -44.636 -11.455 58.162 1.00 98.06 197 ARG A N 1
ATOM 1666 C CA . ARG A 1 197 ? -44.784 -10.711 59.426 1.00 98.06 197 ARG A CA 1
ATOM 1667 C C . ARG A 1 197 ? -46.248 -10.396 59.741 1.00 98.06 197 ARG A C 1
ATOM 1669 O O . ARG A 1 197 ? -46.640 -10.507 60.905 1.00 98.06 197 ARG A O 1
ATOM 1676 N N . LYS A 1 198 ? -47.042 -10.006 58.735 1.00 98.19 198 LYS A N 1
ATOM 1677 C CA . LYS A 1 198 ? -48.488 -9.771 58.889 1.00 98.19 198 LYS A CA 1
ATOM 1678 C C . LYS A 1 198 ? -49.206 -11.065 59.251 1.00 98.19 198 LYS A C 1
ATOM 1680 O O . LYS A 1 198 ? -49.899 -11.083 60.262 1.00 98.19 198 LYS A O 1
ATOM 1685 N N . ASP A 1 199 ? -48.957 -12.137 58.504 1.00 98.00 199 ASP A N 1
ATOM 1686 C CA . ASP A 1 199 ? -49.582 -13.443 58.724 1.00 98.00 199 ASP A CA 1
ATOM 1687 C C . ASP A 1 199 ? -49.262 -13.978 60.129 1.00 98.00 199 ASP A C 1
ATOM 1689 O O . ASP A 1 199 ? -50.157 -14.404 60.854 1.00 98.00 199 ASP A O 1
ATOM 1693 N N . MET A 1 200 ? -48.008 -13.861 60.584 1.00 97.88 200 MET A N 1
ATOM 1694 C CA . MET A 1 200 ? -47.617 -14.216 61.953 1.00 97.88 200 MET A CA 1
ATOM 1695 C C . MET A 1 200 ? -48.364 -13.386 63.010 1.00 97.88 200 MET A C 1
ATOM 1697 O O . MET A 1 200 ? -48.724 -13.913 64.063 1.00 97.88 200 MET A O 1
ATOM 1701 N N . CYS A 1 201 ? -48.560 -12.085 62.776 1.00 97.12 201 CYS A N 1
ATOM 1702 C CA . CYS A 1 201 ? -49.297 -11.221 63.698 1.00 97.12 201 CYS A CA 1
ATOM 1703 C C . CYS A 1 201 ? -50.775 -11.626 63.772 1.00 97.12 201 CYS A C 1
ATOM 1705 O O . CYS A 1 201 ? -51.292 -11.802 64.872 1.00 97.12 201 CYS A O 1
ATOM 1707 N N . CYS A 1 202 ? -51.414 -11.846 62.618 1.00 97.62 202 CYS A N 1
ATOM 1708 C CA . CYS A 1 202 ? -52.784 -12.348 62.526 1.00 97.62 202 CYS A CA 1
ATOM 1709 C C . CYS A 1 202 ? -52.934 -13.676 63.274 1.00 97.62 202 CYS A C 1
ATOM 1711 O O . CYS A 1 202 ? -53.747 -13.762 64.185 1.00 97.62 202 CYS A O 1
ATOM 1713 N N . LEU A 1 203 ? -52.056 -14.651 63.016 1.00 97.62 203 LEU A N 1
ATOM 1714 C CA . LEU A 1 203 ? -52.082 -15.942 63.710 1.00 97.62 203 LEU A CA 1
ATOM 1715 C C . LEU A 1 203 ? -51.926 -15.808 65.232 1.00 97.62 203 LEU A C 1
ATOM 1717 O O . LEU A 1 203 ? -52.563 -16.539 65.984 1.00 97.62 203 LEU A O 1
ATOM 1721 N N . LYS A 1 204 ? -51.096 -14.876 65.722 1.00 97.56 204 LYS A N 1
ATOM 1722 C CA . LYS A 1 204 ? -50.974 -14.616 67.169 1.00 97.56 204 LYS A CA 1
ATOM 1723 C C . LYS A 1 204 ? -52.261 -14.049 67.767 1.00 97.56 204 LYS A C 1
ATOM 1725 O O . LYS A 1 204 ? -52.593 -14.400 68.899 1.00 97.56 204 LYS A O 1
ATOM 1730 N N . VAL A 1 205 ? -52.950 -13.169 67.039 1.00 97.81 205 VAL A N 1
ATOM 1731 C CA . VAL A 1 205 ? -54.254 -12.635 67.450 1.00 97.81 205 VAL A CA 1
ATOM 1732 C C . VAL A 1 205 ? -55.287 -13.756 67.474 1.00 97.81 205 VAL A C 1
ATOM 1734 O O . VAL A 1 205 ? -55.910 -13.946 68.514 1.00 97.81 205 VAL A O 1
ATOM 1737 N N . ASP A 1 206 ? -55.377 -14.559 66.413 1.00 97.25 206 ASP A N 1
ATOM 1738 C CA . ASP A 1 206 ? -56.314 -15.686 66.315 1.00 97.25 206 ASP A CA 1
ATOM 1739 C C . ASP A 1 206 ? -56.122 -16.685 67.469 1.00 97.25 206 ASP A C 1
ATOM 1741 O O . ASP A 1 206 ? -57.087 -17.109 68.106 1.00 97.25 206 ASP A O 1
ATOM 1745 N N . VAL A 1 207 ? -54.867 -17.012 67.811 1.00 97.19 207 VAL A N 1
ATOM 1746 C CA . VAL A 1 207 ? -54.544 -17.858 68.974 1.00 97.19 207 VAL A CA 1
ATOM 1747 C C . VAL A 1 207 ? -55.046 -17.220 70.270 1.00 97.19 207 VAL A C 1
ATOM 1749 O O . VAL A 1 207 ? -55.668 -17.899 71.089 1.00 97.19 207 VAL A O 1
ATOM 1752 N N . LYS A 1 208 ? -54.825 -15.915 70.466 1.00 97.00 208 LYS A N 1
ATOM 1753 C CA . LYS A 1 208 ? -55.274 -15.212 71.675 1.00 97.00 208 LYS A CA 1
ATOM 1754 C C . LYS A 1 208 ? -56.798 -15.143 71.774 1.00 97.00 208 LYS A C 1
ATOM 1756 O O . LYS A 1 208 ? -57.346 -15.318 72.862 1.00 97.00 208 LYS A O 1
ATOM 1761 N N . GLU A 1 209 ? -57.483 -14.909 70.662 1.00 96.00 209 GLU A N 1
ATOM 1762 C CA . GLU A 1 209 ? -58.944 -14.926 70.589 1.00 96.00 209 GLU A CA 1
ATOM 1763 C C . GLU A 1 209 ? -59.501 -16.317 70.908 1.00 96.00 209 GLU A C 1
ATOM 1765 O O . GLU A 1 209 ? -60.460 -16.438 71.675 1.00 96.00 209 GLU A O 1
ATOM 1770 N N . GLN A 1 210 ? -58.863 -17.376 70.401 1.00 95.50 210 GLN A N 1
ATOM 1771 C CA . GLN A 1 210 ? -59.247 -18.755 70.693 1.00 95.50 210 GLN A CA 1
ATOM 1772 C C . GLN A 1 210 ? -59.037 -19.123 72.171 1.00 95.50 210 GLN A C 1
ATOM 1774 O O . GLN A 1 210 ? -59.900 -19.776 72.767 1.00 95.50 210 GLN A O 1
ATOM 1779 N N . GLU A 1 211 ? -57.941 -18.672 72.789 1.00 95.44 211 GLU A N 1
ATOM 1780 C CA . GLU A 1 211 ? -57.696 -18.819 74.230 1.00 95.44 211 GLU A CA 1
ATOM 1781 C C . GLU A 1 211 ? -58.782 -18.120 75.063 1.00 95.44 211 GLU A C 1
ATOM 1783 O O . GLU A 1 211 ? -59.369 -18.739 75.950 1.00 95.44 211 GLU A O 1
ATOM 1788 N N . LEU A 1 212 ? -59.093 -16.854 74.755 1.00 95.81 212 LEU A N 1
ATOM 1789 C CA . LEU A 1 212 ? -60.119 -16.079 75.463 1.00 95.81 212 LEU A CA 1
ATOM 1790 C C . LEU A 1 212 ? -61.521 -16.673 75.281 1.00 95.81 212 LEU A C 1
ATOM 1792 O O . LEU A 1 212 ? -62.298 -16.729 76.234 1.00 95.81 212 LEU A O 1
ATOM 1796 N N . SER A 1 213 ? -61.848 -17.136 74.074 1.00 94.50 213 SER A N 1
ATOM 1797 C CA . SER A 1 213 ? -63.098 -17.844 73.781 1.00 94.50 213 SER A CA 1
ATOM 1798 C C . SER A 1 213 ? -63.224 -19.113 74.628 1.00 94.50 213 SER A C 1
ATOM 1800 O O . SER A 1 213 ? -64.239 -19.320 75.294 1.00 94.50 213 SER A O 1
ATOM 1802 N N . SER A 1 214 ? -62.156 -19.912 74.692 1.00 93.06 214 SER A N 1
ATOM 1803 C CA . SER A 1 214 ? -62.105 -21.123 75.518 1.00 93.06 214 SER A CA 1
ATOM 1804 C C . SER A 1 214 ? -62.268 -20.801 77.008 1.00 93.06 214 SER A C 1
ATOM 1806 O O . SER A 1 214 ? -63.037 -21.462 77.706 1.00 93.06 214 SER A O 1
ATOM 1808 N N . GLU A 1 215 ? -61.607 -19.749 77.499 1.00 92.69 215 GLU A N 1
ATOM 1809 C CA . GLU A 1 215 ? -61.739 -19.290 78.885 1.00 92.69 215 GLU A CA 1
ATOM 1810 C C . GLU A 1 215 ? -63.167 -18.813 79.203 1.00 92.69 215 GLU A C 1
ATOM 1812 O O . GLU A 1 215 ? -63.705 -19.128 80.266 1.00 92.69 215 GLU A O 1
ATOM 1817 N N . ASN A 1 216 ? -63.815 -18.100 78.277 1.00 90.94 216 ASN A N 1
ATOM 1818 C CA . ASN A 1 216 ? -65.208 -17.671 78.415 1.00 90.94 216 ASN A CA 1
ATOM 1819 C C . ASN A 1 216 ? -66.170 -18.864 78.483 1.00 90.94 216 ASN A C 1
ATOM 1821 O O . ASN A 1 216 ? -67.077 -18.854 79.316 1.00 90.94 216 ASN A O 1
ATOM 1825 N N . VAL A 1 217 ? -65.956 -19.903 77.666 1.00 90.69 217 VAL A N 1
ATOM 1826 C CA . VAL A 1 217 ? -66.732 -21.153 77.735 1.00 90.69 217 VAL A CA 1
ATOM 1827 C C . VAL A 1 217 ? -66.563 -21.803 79.109 1.00 90.69 217 VAL A C 1
ATOM 1829 O O . VAL A 1 217 ? -67.561 -22.098 79.765 1.00 90.69 217 VAL A O 1
ATOM 1832 N N . ILE A 1 218 ? -65.328 -21.942 79.601 1.00 90.00 218 ILE A N 1
ATOM 1833 C CA . ILE A 1 218 ? -65.054 -22.494 80.938 1.00 90.00 218 ILE A CA 1
ATOM 1834 C C . ILE A 1 218 ? -65.736 -21.658 82.033 1.00 90.00 218 ILE A C 1
ATOM 1836 O O . ILE A 1 218 ? -66.377 -22.216 82.921 1.00 90.00 218 ILE A O 1
ATOM 1840 N N . ARG A 1 219 ? -65.650 -20.322 81.971 1.00 88.75 219 ARG A N 1
ATOM 1841 C CA . ARG A 1 219 ? -66.340 -19.431 82.921 1.00 88.75 219 ARG A CA 1
ATOM 1842 C C . ARG A 1 219 ? -67.858 -19.588 82.868 1.00 88.75 219 ARG A C 1
ATOM 1844 O O . ARG A 1 219 ? -68.481 -19.620 83.922 1.00 88.75 219 ARG A O 1
ATOM 1851 N N . SER A 1 220 ? -68.446 -19.712 81.677 1.00 85.81 220 SER A N 1
ATOM 1852 C CA . SER A 1 220 ? -69.894 -19.906 81.525 1.00 85.81 220 SER A CA 1
ATOM 1853 C C . SER A 1 220 ? -70.375 -21.232 82.120 1.00 85.81 220 SER A C 1
ATOM 1855 O O . SER A 1 220 ? -71.433 -21.263 82.738 1.00 85.81 220 SER A O 1
ATOM 1857 N N . LEU A 1 221 ? -69.570 -22.296 82.019 1.00 83.50 221 LEU A N 1
ATOM 1858 C CA . LEU A 1 221 ? -69.868 -23.596 82.625 1.00 83.50 221 LEU A CA 1
ATOM 1859 C C . LEU A 1 221 ? -69.780 -23.574 84.159 1.00 83.50 221 LEU A C 1
ATOM 1861 O O . LEU A 1 221 ? -70.466 -24.353 84.806 1.00 83.50 221 LEU A O 1
ATOM 1865 N N . HIS A 1 222 ? -68.962 -22.693 84.743 1.00 73.19 222 HIS A N 1
ATOM 1866 C CA . HIS A 1 222 ? -68.846 -22.529 86.199 1.00 73.19 222 HIS A CA 1
ATOM 1867 C C . HIS A 1 222 ? -69.880 -21.563 86.816 1.00 73.19 222 HIS A C 1
ATOM 1869 O O . HIS A 1 222 ? -69.927 -21.443 88.038 1.00 73.19 222 HIS A O 1
ATOM 1875 N N . LEU A 1 223 ? -70.670 -20.846 86.005 1.00 60.06 223 LEU A N 1
ATOM 1876 C CA . LEU A 1 223 ? -71.697 -19.884 86.448 1.00 60.06 223 LEU A CA 1
ATOM 1877 C C . LEU A 1 223 ? -73.143 -20.412 86.295 1.00 60.06 223 LEU A C 1
ATOM 1879 O O . LEU A 1 223 ? -74.090 -19.638 86.444 1.00 60.06 223 LEU A O 1
ATOM 1883 N N . VAL A 1 224 ? -73.302 -21.711 86.018 1.00 45.25 224 VAL A N 1
ATOM 1884 C CA . VAL A 1 224 ? -74.557 -22.489 86.085 1.00 45.25 224 VAL A CA 1
ATOM 1885 C C . VAL A 1 224 ? -74.530 -23.346 87.344 1.00 45.25 224 VAL A C 1
ATOM 1887 O O . VAL A 1 224 ? -75.581 -23.423 88.016 1.00 45.25 224 VAL A O 1
#

Secondary structure (DSSP, 8-state):
-----PPPHHHHHHHHHHHH---HHHHHHHHHHHHHHHHHHHSSSS---------PPPP---------------EETTEETTSS-HHHHHHHHHHHHHHHHHHHHHHHHHHHHHHHHHHHHHHHHHHHHHHHHHHHHHHHHHHHHHHHHHHHHHHHHHHHHHHHHHHHHHHHHHHHHHHHHHHHHHHHHHHHHHHHHHHHHHHHHHHHHHHHHHHHHHHHHHT-

Sequence (224 aa):
MEDGMDPPVYWRKFEADCHRTNDLGDRKWANEFRSKFIRHGSERNALGRKPHFRADDPPKRKSSNKSIKGKTPTVVDGLSTDEMSKEQLEEHIVRLREELDREREERNYFQLERDKIHTFWEITKRQLEEKKCELRNREHEREEGEERHQVEIKVYKQKVKHLLYEQQNMISELKAEGVVSTKLLQKEHADLENQLRKDMCCLKVDVKEQELSSENVIRSLHLV